Protein AF-0000000073273646 (afdb_homodimer)

InterPro domains:
  IPR004911 Gamma interferon inducible lysosomal thiol reductase GILT [PF03227] (11-104)
  IPR004911 Gamma interferon inducible lysosomal thiol reductase GILT [PTHR13234] (10-181)

Organism: Auxenochlorella protothecoides (NCBI:txid3075)

Radius of gyration: 24.33 Å; Cα contacts (8 Å, |Δi|>4): 593; chains: 2; bounding box: 39×75×53 Å

Structure (mmCIF, N/CA/C/O backbone):
data_AF-0000000073273646-model_v1
#
loop_
_entity.id
_entity.type
_entity.pdbx_description
1 polymer 'Gamma-interferon-inducible lysosomal thiol reductase'
#
loop_
_atom_site.group_PDB
_atom_site.id
_atom_site.type_symbol
_atom_site.label_atom_id
_atom_site.label_alt_id
_atom_site.label_comp_id
_atom_site.label_asym_id
_atom_site.label_entity_id
_atom_site.label_seq_id
_a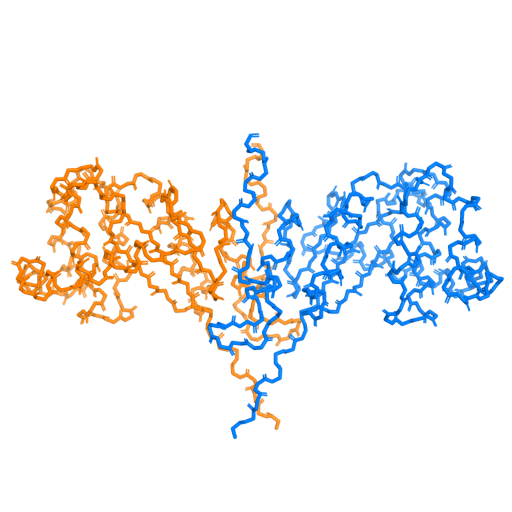tom_site.pdbx_PDB_ins_code
_atom_site.Cartn_x
_atom_site.Cartn_y
_atom_site.Cartn_z
_atom_site.occupancy
_atom_site.B_iso_or_equiv
_atom_site.auth_seq_id
_atom_site.auth_comp_id
_atom_site.auth_asym_id
_atom_site.auth_atom_id
_atom_site.pdbx_PDB_model_num
ATOM 1 N N . MET A 1 1 ? -14.586 13.539 -22.594 1 20.89 1 MET A N 1
ATOM 2 C CA . MET A 1 1 ? -13.641 13.477 -21.484 1 20.89 1 MET A CA 1
ATOM 3 C C . MET A 1 1 ? -13.211 12.039 -21.203 1 20.89 1 MET A C 1
ATOM 5 O O . MET A 1 1 ? -14.047 11.188 -20.922 1 20.89 1 MET A O 1
ATOM 9 N N . ALA A 1 2 ? -12.242 11.492 -21.812 1 26.72 2 ALA A N 1
ATOM 10 C CA . ALA A 1 2 ? -12.047 10.055 -21.938 1 26.72 2 ALA A CA 1
ATOM 11 C C . ALA A 1 2 ? -12.008 9.383 -20.578 1 26.72 2 ALA A C 1
ATOM 13 O O . ALA A 1 2 ? -11.406 9.906 -19.625 1 26.72 2 ALA A O 1
ATOM 14 N N . SER A 1 3 ? -12.984 8.695 -20.141 1 31.84 3 SER A N 1
ATOM 15 C CA . SER A 1 3 ? -13.188 7.91 -18.922 1 31.84 3 SER A CA 1
ATOM 16 C C . SER A 1 3 ? -11.898 7.242 -18.469 1 31.84 3 SER A C 1
ATOM 18 O O . SER A 1 3 ? -11.273 6.496 -19.234 1 31.84 3 SER A O 1
ATOM 20 N N . ARG A 1 4 ? -11.031 7.922 -17.891 1 36.09 4 ARG A N 1
ATOM 21 C CA . ARG A 1 4 ? -9.734 7.344 -17.578 1 36.09 4 ARG A CA 1
ATOM 22 C C . ARG A 1 4 ? -9.859 5.863 -17.219 1 36.09 4 ARG A C 1
ATOM 24 O O . ARG A 1 4 ? -10.539 5.504 -16.266 1 36.09 4 ARG A O 1
ATOM 31 N N . ALA A 1 5 ? -10.062 4.984 -18.062 1 39.66 5 ALA A N 1
ATOM 32 C CA . ALA A 1 5 ? -10.25 3.541 -17.906 1 39.66 5 ALA A CA 1
ATOM 33 C C . ALA A 1 5 ? -9.32 2.973 -16.844 1 39.66 5 ALA A C 1
ATOM 35 O O . ALA A 1 5 ? -8.102 3.15 -16.906 1 39.66 5 ALA A O 1
ATOM 36 N N . ASN A 1 6 ? -9.68 3.186 -15.5 1 51 6 ASN A N 1
ATOM 37 C CA . ASN A 1 6 ? -8.961 2.668 -14.336 1 51 6 ASN A CA 1
ATOM 38 C C . ASN A 1 6 ? -8.234 1.367 -14.664 1 51 6 ASN A C 1
ATOM 40 O O . ASN A 1 6 ? -8.867 0.335 -14.891 1 51 6 ASN A O 1
ATOM 44 N N . SER A 1 7 ? -7.031 1.438 -15.336 1 65.88 7 SER A N 1
ATOM 45 C CA . SER A 1 7 ? -6.285 0.257 -15.758 1 65.88 7 SER A CA 1
ATOM 46 C C . SER A 1 7 ? -5.98 -0.654 -14.578 1 65.88 7 SER A C 1
ATOM 48 O O . SER A 1 7 ? -5.754 -0.177 -13.461 1 65.88 7 SER A O 1
ATOM 50 N N . SER A 1 8 ? -6.434 -1.936 -14.57 1 88.5 8 SER A N 1
ATOM 51 C CA . SER A 1 8 ? -6.145 -2.992 -13.609 1 88.5 8 SER A CA 1
ATOM 52 C C . SER A 1 8 ? -4.664 -3.023 -13.25 1 88.5 8 SER A C 1
ATOM 54 O O . SER A 1 8 ? -3.807 -2.822 -14.109 1 88.5 8 SER A O 1
ATOM 56 N N . ALA A 1 9 ? -4.367 -3.025 -11.953 1 95.12 9 ALA A N 1
ATOM 57 C CA . ALA A 1 9 ? -2.99 -3.145 -11.484 1 95.12 9 ALA A CA 1
ATOM 58 C C . ALA A 1 9 ? -2.4 -4.504 -11.852 1 95.12 9 ALA A C 1
ATOM 60 O O . ALA A 1 9 ? -3.082 -5.527 -11.766 1 95.12 9 ALA A O 1
ATOM 61 N N . LEU A 1 10 ? -1.166 -4.5 -12.344 1 96.31 10 LEU A N 1
ATOM 62 C CA . LEU A 1 10 ? -0.465 -5.77 -12.508 1 96.31 10 LEU A CA 1
ATOM 63 C C . LEU A 1 10 ? 0.051 -6.281 -11.172 1 96.31 10 LEU A C 1
ATOM 65 O O . LEU A 1 10 ? 0.788 -5.582 -10.477 1 96.31 10 LEU A O 1
ATOM 69 N N . VAL A 1 11 ? -0.44 -7.453 -10.734 1 97.5 11 VAL A N 1
ATOM 70 C CA . VAL A 1 11 ? 0.045 -8.109 -9.523 1 97.5 11 VAL A CA 1
ATOM 71 C C . VAL A 1 11 ? 0.828 -9.367 -9.898 1 97.5 11 VAL A C 1
ATOM 73 O O . VAL A 1 11 ? 0.289 -10.273 -10.539 1 97.5 11 VAL A O 1
ATOM 76 N N . GLU A 1 12 ? 2.105 -9.359 -9.57 1 97.62 12 GLU A N 1
ATOM 77 C CA . GLU A 1 12 ? 2.951 -10.539 -9.75 1 97.62 12 GLU A CA 1
ATOM 78 C C . GLU A 1 12 ? 3.217 -11.227 -8.414 1 97.62 12 GLU A C 1
ATOM 80 O O . GLU A 1 12 ? 3.727 -10.609 -7.477 1 97.62 12 GLU A O 1
ATOM 85 N N . PHE A 1 13 ? 2.814 -12.422 -8.344 1 98.56 13 PHE A N 1
ATOM 86 C CA . PHE A 1 13 ? 2.982 -13.281 -7.18 1 98.56 13 PHE A CA 1
ATOM 87 C C . PHE A 1 13 ? 4.031 -14.352 -7.445 1 98.56 13 PHE A C 1
ATOM 89 O O . PHE A 1 13 ? 3.795 -15.289 -8.219 1 98.56 13 PHE A O 1
ATOM 96 N N . TYR A 1 14 ? 5.258 -14.18 -6.91 1 98.5 14 TYR A N 1
ATOM 97 C CA . TYR A 1 14 ? 6.309 -15.188 -6.977 1 98.5 14 TYR A CA 1
ATOM 98 C C . TYR A 1 14 ? 6.207 -16.172 -5.812 1 98.5 14 TYR A C 1
ATOM 100 O O . TYR A 1 14 ? 6.246 -15.758 -4.648 1 98.5 14 TYR A O 1
ATOM 108 N N . GLY A 1 15 ? 6.023 -17.391 -6.113 1 98.12 15 GLY A N 1
ATOM 109 C CA . GLY A 1 15 ? 5.805 -18.375 -5.059 1 98.12 15 GLY A CA 1
ATOM 110 C C . GLY A 1 15 ? 6.164 -19.781 -5.473 1 98.12 15 GLY A C 1
ATOM 111 O O . GLY A 1 15 ? 6.918 -19.984 -6.426 1 98.12 15 GLY A O 1
ATOM 112 N N . GLU A 1 16 ? 5.762 -20.734 -4.59 1 97.62 16 GLU A N 1
ATOM 113 C CA . GLU A 1 16 ? 5.965 -22.172 -4.77 1 97.62 16 GLU A CA 1
ATOM 114 C C . GLU A 1 16 ? 4.742 -22.969 -4.312 1 97.62 16 GLU A C 1
ATOM 116 O O . GLU A 1 16 ? 4.039 -22.547 -3.387 1 97.62 16 GLU A O 1
ATOM 121 N N . SER A 1 17 ? 4.57 -24.094 -4.945 1 98.19 17 SER A N 1
ATOM 122 C CA . SER A 1 17 ? 3.32 -24.828 -4.816 1 98.19 17 SER A CA 1
ATOM 123 C C . SER A 1 17 ? 3.188 -25.453 -3.428 1 98.19 17 SER A C 1
ATOM 125 O O . SER A 1 17 ? 2.076 -25.625 -2.922 1 98.19 17 SER A O 1
ATOM 127 N N . LEU A 1 18 ? 4.297 -25.812 -2.77 1 97.69 18 LEU A N 1
ATOM 128 C CA . LEU A 1 18 ? 4.207 -26.531 -1.501 1 97.69 18 LEU A CA 1
ATOM 129 C C . LEU A 1 18 ? 4.691 -25.656 -0.349 1 97.69 18 LEU A C 1
ATOM 131 O O . LEU A 1 18 ? 5.25 -26.156 0.626 1 97.69 18 LEU A O 1
ATOM 135 N N . CYS A 1 19 ? 4.551 -24.406 -0.443 1 96.62 19 CYS A N 1
ATOM 136 C CA . CYS A 1 19 ? 4.988 -23.484 0.588 1 96.62 19 CYS A CA 1
ATOM 137 C C . CYS A 1 19 ? 3.811 -23 1.431 1 96.62 19 CYS A C 1
ATOM 139 O O . CYS A 1 19 ? 2.854 -22.438 0.901 1 96.62 19 CYS A O 1
ATOM 141 N N . PRO A 1 20 ? 3.957 -23.188 2.766 1 97.12 20 PRO A N 1
ATOM 142 C CA . PRO A 1 20 ? 2.846 -22.812 3.643 1 97.12 20 PRO A CA 1
ATOM 143 C C . PRO A 1 20 ? 2.484 -21.344 3.537 1 97.12 20 PRO A C 1
ATOM 145 O O . PRO A 1 20 ? 1.302 -20.984 3.566 1 97.12 20 PRO A O 1
ATOM 148 N N . ASP A 1 21 ? 3.475 -20.469 3.432 1 96.62 21 ASP A N 1
ATOM 149 C CA . ASP A 1 21 ? 3.195 -19.047 3.318 1 96.62 21 ASP A CA 1
ATOM 150 C C . ASP A 1 21 ? 2.551 -18.719 1.972 1 96.62 21 ASP A C 1
ATOM 152 O O . ASP A 1 21 ? 1.723 -17.812 1.879 1 96.62 21 ASP A O 1
ATOM 156 N N . CYS A 1 22 ? 2.906 -19.453 0.922 1 97.94 22 CYS A N 1
ATOM 157 C CA . CYS A 1 22 ? 2.25 -19.266 -0.368 1 97.94 22 CYS A CA 1
ATOM 158 C C . CYS A 1 22 ? 0.807 -19.75 -0.319 1 97.94 22 CYS A C 1
ATOM 160 O O . CYS A 1 22 ? -0.076 -19.172 -0.944 1 97.94 22 CYS A O 1
ATOM 162 N N . ARG A 1 23 ? 0.604 -20.812 0.449 1 98.38 23 ARG A N 1
ATOM 163 C CA . ARG A 1 23 ? -0.763 -21.25 0.707 1 98.38 23 ARG A CA 1
ATOM 164 C C . ARG A 1 23 ? -1.574 -20.156 1.38 1 98.38 23 ARG A C 1
ATOM 166 O O . ARG A 1 23 ? -2.711 -19.891 0.987 1 98.38 23 ARG A O 1
ATOM 173 N N . HIS A 1 24 ? -1 -19.547 2.369 1 98.19 24 HIS A N 1
ATOM 174 C CA . HIS A 1 24 ? -1.635 -18.438 3.053 1 98.19 24 HIS A CA 1
ATOM 175 C C . HIS A 1 24 ? -1.958 -17.312 2.08 1 98.19 24 HIS A C 1
ATOM 177 O O . HIS A 1 24 ? -3.072 -16.781 2.082 1 98.19 24 HIS A O 1
ATOM 183 N N . MET A 1 25 ? -1.056 -16.953 1.184 1 98.25 25 MET A N 1
ATOM 184 C CA . MET A 1 25 ? -1.264 -15.93 0.162 1 98.25 25 MET A CA 1
ATOM 185 C C . MET A 1 25 ? -2.461 -16.281 -0.717 1 98.25 25 MET A C 1
ATOM 187 O O . MET A 1 25 ? -3.311 -15.422 -0.981 1 98.25 25 MET A O 1
ATOM 191 N N . VAL A 1 26 ? -2.566 -17.516 -1.109 1 98.81 26 VAL A N 1
ATOM 192 C CA . VAL A 1 26 ? -3.609 -17.953 -2.033 1 98.81 26 VAL A CA 1
ATOM 193 C C . VAL A 1 26 ? -4.957 -17.969 -1.318 1 98.81 26 VAL A C 1
ATOM 195 O O . VAL A 1 26 ? -5.93 -17.391 -1.798 1 98.81 26 VAL A O 1
ATOM 198 N N . LEU A 1 27 ? -5.004 -18.531 -0.135 1 98.75 27 LEU A N 1
ATOM 199 C CA . LEU A 1 27 ? -6.289 -18.844 0.477 1 98.75 27 LEU A CA 1
ATOM 200 C C . LEU A 1 27 ? -6.777 -17.688 1.338 1 98.75 27 LEU A C 1
ATOM 202 O O . LEU A 1 27 ? -7.984 -17.469 1.471 1 98.75 27 LEU A O 1
ATOM 206 N N . ASP A 1 28 ? -5.84 -16.938 1.911 1 98.31 28 ASP A N 1
ATOM 207 C CA . ASP A 1 28 ? -6.242 -15.992 2.939 1 98.31 28 ASP A CA 1
ATOM 208 C C . ASP A 1 28 ? -6.098 -14.555 2.439 1 98.31 28 ASP A C 1
ATOM 210 O O . ASP A 1 28 ? -6.68 -13.633 3.012 1 98.31 28 ASP A O 1
ATOM 214 N N . VAL A 1 29 ? -5.352 -14.367 1.378 1 98 29 VAL A N 1
ATOM 215 C CA . VAL A 1 29 ? -5.156 -13.016 0.862 1 98 29 VAL A CA 1
ATOM 216 C C . VAL A 1 29 ? -5.844 -12.875 -0.494 1 98 29 VAL A C 1
ATOM 218 O O . VAL A 1 29 ? -6.766 -12.07 -0.651 1 98 29 VAL A O 1
ATOM 221 N N . LEU A 1 30 ? -5.586 -13.797 -1.432 1 98.56 30 LEU A N 1
ATOM 222 C CA . LEU A 1 30 ? -6.086 -13.664 -2.795 1 98.56 30 LEU A CA 1
ATOM 223 C C . LEU A 1 30 ? -7.539 -14.117 -2.889 1 98.56 30 LEU A C 1
ATOM 225 O O . LEU A 1 30 ? -8.367 -13.438 -3.492 1 98.56 30 LEU A O 1
ATOM 229 N N . ALA A 1 31 ? -7.855 -15.266 -2.332 1 98.56 31 ALA A N 1
ATOM 230 C CA . ALA A 1 31 ? -9.188 -15.836 -2.486 1 98.56 31 ALA A CA 1
ATOM 231 C C . ALA A 1 31 ? -10.266 -14.859 -2.006 1 98.56 31 ALA A C 1
ATOM 233 O O . ALA A 1 31 ? -11.234 -14.602 -2.717 1 98.56 31 ALA A O 1
ATOM 234 N N . PRO A 1 32 ? -10.117 -14.219 -0.841 1 97.62 32 PRO A N 1
ATOM 235 C CA . PRO A 1 32 ? -11.125 -13.25 -0.407 1 97.62 32 PRO A CA 1
ATOM 236 C C . PRO A 1 32 ? -11.281 -12.086 -1.386 1 97.62 32 PRO A C 1
ATOM 238 O O . PRO A 1 32 ? -12.375 -11.531 -1.516 1 97.62 32 PRO A O 1
ATOM 241 N N . LEU A 1 33 ? -10.25 -11.711 -2.141 1 97.62 33 LEU A N 1
ATOM 242 C CA . LEU A 1 33 ? -10.336 -10.609 -3.09 1 97.62 33 LEU A CA 1
ATOM 243 C C . LEU A 1 33 ? -11.227 -10.977 -4.273 1 97.62 33 LEU A C 1
ATOM 245 O O . LEU A 1 33 ? -11.891 -10.109 -4.852 1 97.62 33 LEU A O 1
ATOM 249 N N . TYR A 1 34 ? -11.211 -12.242 -4.645 1 97.31 34 TYR A N 1
ATOM 250 C CA . TYR A 1 34 ? -12.109 -12.711 -5.699 1 97.31 34 TYR A CA 1
ATOM 251 C C . TYR A 1 34 ? -13.555 -12.734 -5.215 1 97.31 34 TYR A C 1
ATOM 253 O O . TYR A 1 34 ? -14.469 -12.414 -5.973 1 97.31 34 TYR A O 1
ATOM 261 N N . GLU A 1 35 ? -13.734 -13.008 -3.979 1 97 35 GLU A N 1
ATOM 262 C CA . GLU A 1 35 ? -15.07 -13.109 -3.412 1 97 35 GLU A CA 1
ATOM 263 C C . GLU A 1 35 ? -15.703 -11.734 -3.238 1 97 35 GLU A C 1
ATOM 265 O O . GLU A 1 35 ? -16.891 -11.555 -3.498 1 97 35 GLU A O 1
ATOM 270 N N . ASN A 1 36 ? -14.914 -10.711 -2.875 1 96.12 36 ASN A N 1
ATOM 271 C CA . ASN A 1 36 ? -15.5 -9.422 -2.541 1 96.12 36 ASN A CA 1
ATOM 272 C C . ASN A 1 36 ? -15.414 -8.445 -3.711 1 96.12 36 ASN A C 1
ATOM 274 O O . ASN A 1 36 ? -15.812 -7.285 -3.592 1 96.12 36 ASN A O 1
ATOM 278 N N . GLY A 1 37 ? -14.852 -8.891 -4.836 1 95.94 37 GLY A N 1
ATOM 279 C CA . GLY A 1 37 ? -14.875 -8.102 -6.059 1 95.94 37 GLY A CA 1
ATOM 280 C C . GLY A 1 37 ? -13.617 -7.273 -6.25 1 95.94 37 GLY A C 1
ATOM 281 O O . GLY A 1 37 ? -13.398 -6.707 -7.324 1 95.94 37 GLY A O 1
ATOM 282 N N . VAL A 1 38 ? -12.688 -7.211 -5.285 1 96.44 38 VAL A N 1
ATOM 283 C CA . VAL A 1 38 ? -11.492 -6.375 -5.367 1 96.44 38 VAL A CA 1
ATOM 284 C C . VAL A 1 38 ? -10.547 -6.922 -6.438 1 96.44 38 VAL A C 1
ATOM 286 O O . VAL A 1 38 ? -9.805 -6.16 -7.066 1 96.44 38 VAL A O 1
ATOM 289 N N . ALA A 1 39 ? -10.656 -8.25 -6.711 1 96.88 39 ALA A N 1
ATOM 290 C CA . ALA A 1 39 ? -9.758 -8.875 -7.68 1 96.88 39 ALA A CA 1
ATOM 291 C C . ALA A 1 39 ? -9.969 -8.297 -9.078 1 96.88 39 ALA A C 1
ATOM 293 O O . ALA A 1 39 ? -9.117 -8.453 -9.953 1 96.88 39 ALA A O 1
ATOM 294 N N . GLN A 1 40 ? -11.109 -7.602 -9.359 1 95.62 40 GLN A N 1
ATOM 295 C CA . GLN A 1 40 ? -11.336 -6.992 -10.664 1 95.62 40 GLN A CA 1
ATOM 296 C C . GLN A 1 40 ? -10.367 -5.836 -10.906 1 95.62 40 GLN A C 1
ATOM 298 O O . GLN A 1 40 ? -10.227 -5.359 -12.031 1 95.62 40 GLN A O 1
ATOM 303 N N . LEU A 1 41 ? -9.719 -5.379 -9.836 1 95.56 41 LEU A N 1
ATOM 304 C CA . LEU A 1 41 ? -8.805 -4.246 -9.922 1 95.56 41 LEU A CA 1
ATOM 305 C C . LEU A 1 41 ? -7.406 -4.707 -10.312 1 95.56 41 LEU A C 1
ATOM 307 O O . LEU A 1 41 ? -6.488 -3.893 -10.422 1 95.56 41 LEU A O 1
ATOM 311 N N . MET A 1 42 ? -7.254 -6.09 -10.594 1 96.25 42 MET A N 1
ATOM 312 C CA . MET A 1 42 ? -5.887 -6.531 -10.867 1 96.25 42 MET A CA 1
ATOM 313 C C . MET A 1 42 ? -5.852 -7.516 -12.023 1 96.25 42 MET A C 1
ATOM 315 O O . MET A 1 42 ? -6.867 -8.141 -12.344 1 96.25 42 MET A O 1
ATOM 319 N N . HIS A 1 43 ? -4.758 -7.539 -12.703 1 96.25 43 HIS A N 1
ATOM 320 C CA . HIS A 1 43 ? -4.285 -8.68 -13.477 1 96.25 43 HIS A CA 1
ATOM 321 C C . HIS A 1 43 ? -3.236 -9.477 -12.703 1 96.25 43 HIS A C 1
ATOM 323 O O . HIS A 1 43 ? -2.119 -9 -12.492 1 96.25 43 HIS A O 1
ATOM 329 N N . LEU A 1 44 ? -3.588 -10.703 -12.281 1 98 44 LEU A N 1
ATOM 330 C CA . LEU A 1 44 ? -2.746 -11.516 -11.406 1 98 44 LEU A CA 1
ATOM 331 C C . LEU A 1 44 ? -1.909 -12.492 -12.227 1 98 44 LEU A C 1
ATOM 333 O O . LEU A 1 44 ? -2.432 -13.18 -13.109 1 98 44 LEU A O 1
ATOM 337 N N . LYS A 1 45 ? -0.676 -12.469 -12.008 1 98.06 45 LYS A N 1
ATOM 338 C CA . LYS A 1 45 ? 0.236 -13.5 -12.5 1 98.06 45 LYS A CA 1
ATOM 339 C C . LYS A 1 45 ? 0.896 -14.25 -11.344 1 98.06 45 LYS A C 1
ATOM 341 O O . LYS A 1 45 ? 1.399 -13.625 -10.406 1 98.06 45 LYS A O 1
ATOM 346 N N . TYR A 1 46 ? 0.746 -15.539 -11.328 1 98.62 46 TYR A N 1
ATOM 347 C CA . TYR A 1 46 ? 1.472 -16.391 -10.391 1 98.62 46 TYR A CA 1
ATOM 348 C C . TYR A 1 46 ? 2.719 -16.969 -11.039 1 98.62 46 TYR A C 1
ATOM 350 O O . TYR A 1 46 ? 2.623 -17.812 -11.93 1 98.62 46 TYR A O 1
ATOM 358 N N . ILE A 1 47 ? 3.893 -16.469 -10.711 1 98.75 47 ILE A N 1
ATOM 359 C CA . ILE A 1 47 ? 5.168 -17.031 -11.156 1 98.75 47 ILE A CA 1
ATOM 360 C C . ILE A 1 47 ? 5.613 -18.125 -10.195 1 98.75 47 ILE A C 1
ATOM 362 O O . ILE A 1 47 ? 6.258 -17.859 -9.18 1 98.75 47 ILE A O 1
ATOM 366 N N . ALA A 1 48 ? 5.301 -19.344 -10.508 1 98.56 48 ALA A N 1
ATOM 367 C CA . ALA A 1 48 ? 5.586 -20.469 -9.625 1 98.56 48 ALA A CA 1
ATOM 368 C C . ALA A 1 48 ? 6.965 -21.062 -9.922 1 98.56 48 ALA A C 1
ATOM 370 O O . ALA A 1 48 ? 7.184 -21.641 -10.984 1 98.56 48 ALA A O 1
ATOM 371 N N . TYR A 1 49 ? 7.863 -20.875 -9.086 1 97.12 49 TYR A N 1
ATOM 372 C CA . TYR A 1 49 ? 9.242 -21.344 -9.18 1 97.12 49 TYR A CA 1
ATOM 373 C C . TYR A 1 49 ? 9.875 -21.469 -7.801 1 97.12 49 TYR A C 1
ATOM 375 O O . TYR A 1 49 ? 10.305 -22.562 -7.41 1 97.12 49 TYR A O 1
ATOM 383 N N . GLY A 1 50 ? 9.742 -20.375 -7.023 1 91.38 50 GLY A N 1
ATOM 384 C CA . GLY A 1 50 ? 10.211 -20.344 -5.648 1 91.38 50 GLY A CA 1
ATOM 385 C C . GLY A 1 50 ? 11.727 -20.281 -5.535 1 91.38 50 GLY A C 1
ATOM 386 O O . GLY A 1 50 ? 12.383 -19.641 -6.355 1 91.38 50 GLY A O 1
ATOM 387 N N . LYS A 1 51 ? 12.172 -20.75 -4.484 1 88.69 51 LYS A N 1
ATOM 388 C CA . LYS A 1 51 ? 13.594 -20.766 -4.184 1 88.69 51 LYS A CA 1
ATOM 389 C C . LYS A 1 51 ? 14.242 -22.078 -4.629 1 88.69 51 LYS A C 1
ATOM 391 O O . LYS A 1 51 ? 14.102 -23.109 -3.967 1 88.69 51 LYS A O 1
ATOM 396 N N . VAL A 1 52 ? 14.766 -22.078 -5.824 1 87.75 52 VAL A N 1
ATOM 397 C CA . VAL A 1 52 ? 15.414 -23.25 -6.379 1 87.75 52 VAL A CA 1
ATOM 398 C C . VAL A 1 52 ? 16.922 -23.141 -6.188 1 87.75 52 VAL A C 1
ATOM 400 O O . VAL A 1 52 ? 17.516 -22.094 -6.422 1 87.75 52 VAL A O 1
ATOM 403 N N . LYS A 1 53 ? 17.484 -24.172 -5.641 1 85 53 LYS A N 1
ATOM 404 C CA . LYS A 1 53 ? 18.922 -24.266 -5.488 1 85 53 LYS A CA 1
ATOM 405 C C . LYS A 1 53 ? 19.469 -25.516 -6.184 1 85 53 LYS A C 1
ATOM 407 O O . LYS A 1 53 ? 19.031 -26.641 -5.887 1 85 53 LYS A O 1
ATOM 412 N N . ASP A 1 54 ? 20.328 -25.359 -7.137 1 84.69 54 ASP A N 1
ATOM 413 C CA . ASP A 1 54 ? 20.953 -26.469 -7.863 1 84.69 54 ASP A CA 1
ATOM 414 C C . ASP A 1 54 ? 19.891 -27.359 -8.516 1 84.69 54 ASP A C 1
ATOM 416 O O . ASP A 1 54 ? 19.969 -28.578 -8.438 1 84.69 54 ASP A O 1
ATOM 420 N N . GLY A 1 55 ? 18.906 -26.75 -8.945 1 81.75 55 GLY A N 1
ATOM 421 C CA . GLY A 1 55 ? 17.875 -27.453 -9.68 1 81.75 55 GLY A CA 1
ATOM 422 C C . GLY A 1 55 ? 16.844 -28.109 -8.773 1 81.75 55 GLY A C 1
ATOM 423 O O . GLY A 1 55 ? 15.938 -28.781 -9.25 1 81.75 55 GLY A O 1
ATOM 424 N N . GLN A 1 56 ? 16.969 -27.953 -7.547 1 89.81 56 GLN A N 1
ATOM 425 C CA . GLN A 1 56 ? 16.047 -28.578 -6.602 1 89.81 56 GLN A CA 1
ATOM 426 C C . GLN A 1 56 ? 15.148 -27.547 -5.938 1 89.81 56 GLN A C 1
ATOM 428 O O . GLN A 1 56 ? 15.617 -26.5 -5.473 1 89.81 56 GLN A O 1
ATOM 433 N N . CYS A 1 57 ? 13.875 -27.906 -5.941 1 93.56 57 CYS A N 1
ATOM 434 C CA . CYS A 1 57 ? 12.914 -27.062 -5.246 1 93.56 57 CYS A CA 1
ATOM 435 C C . CYS A 1 57 ? 13.062 -27.203 -3.734 1 93.56 57 CYS A C 1
ATOM 437 O O . CYS A 1 57 ? 13.508 -28.234 -3.242 1 93.56 57 CYS A O 1
ATOM 439 N N . GLN A 1 58 ? 12.711 -26.172 -2.984 1 89.31 58 GLN A N 1
ATOM 440 C CA . GLN A 1 58 ? 12.891 -26.094 -1.539 1 89.31 58 GLN A CA 1
ATOM 441 C C . GLN A 1 58 ? 12.18 -27.25 -0.839 1 89.31 58 GLN A C 1
ATOM 443 O O . GLN A 1 58 ? 12.711 -27.828 0.116 1 89.31 58 GLN A O 1
ATOM 448 N N . HIS A 1 59 ? 10.984 -27.688 -1.395 1 92.25 59 HIS A N 1
ATOM 449 C CA . HIS A 1 59 ? 10.211 -28.734 -0.752 1 92.25 59 HIS A CA 1
ATOM 450 C C . HIS A 1 59 ? 10.172 -30 -1.613 1 92.25 59 HIS A C 1
ATOM 452 O O . HIS A 1 59 ? 9.164 -30.719 -1.634 1 92.25 59 HIS A O 1
ATOM 458 N N . GLY A 1 60 ? 11.195 -30.141 -2.496 1 91.62 60 GLY A N 1
ATOM 459 C CA . GLY A 1 60 ? 11.375 -31.391 -3.201 1 91.62 60 GLY A CA 1
ATOM 460 C C . GLY A 1 60 ? 10.781 -31.391 -4.598 1 91.62 60 GLY A C 1
ATOM 461 O O . GLY A 1 60 ? 10.273 -30.359 -5.055 1 91.62 60 GLY A O 1
ATOM 462 N N . THR A 1 61 ? 10.812 -32.625 -5.211 1 93.44 61 THR A N 1
ATOM 463 C CA . THR A 1 61 ? 10.484 -32.781 -6.621 1 93.44 61 THR A CA 1
ATOM 464 C C . THR A 1 61 ? 9 -32.5 -6.863 1 93.44 61 THR A C 1
ATOM 466 O O . THR A 1 61 ? 8.617 -32 -7.918 1 93.44 61 THR A O 1
ATOM 469 N N . VAL A 1 62 ? 8.172 -32.875 -5.852 1 95.75 62 VAL A N 1
ATOM 470 C CA . VAL A 1 62 ? 6.734 -32.688 -5.984 1 95.75 62 VAL A CA 1
ATOM 471 C C . VAL A 1 62 ? 6.426 -31.203 -6.125 1 95.75 62 VAL A C 1
ATOM 473 O O . VAL A 1 62 ? 5.57 -30.812 -6.922 1 95.75 62 VAL A O 1
ATOM 476 N N . GLU A 1 63 ? 7.152 -30.391 -5.387 1 97.25 63 GLU A N 1
ATOM 477 C CA . GLU A 1 63 ? 6.973 -28.938 -5.484 1 97.25 63 GLU A CA 1
ATOM 478 C C . GLU A 1 63 ? 7.281 -28.438 -6.891 1 97.25 63 GLU A C 1
ATOM 480 O O . GLU A 1 63 ? 6.512 -27.656 -7.461 1 97.25 63 GLU A O 1
ATOM 485 N N . CYS A 1 64 ? 8.398 -28.922 -7.488 1 96.19 64 CYS A N 1
ATOM 486 C CA . CYS A 1 64 ? 8.773 -28.531 -8.844 1 96.19 64 CYS A CA 1
ATOM 487 C C . CYS A 1 64 ? 7.699 -28.953 -9.844 1 96.19 64 CYS A C 1
ATOM 489 O O . CYS A 1 64 ? 7.348 -28.172 -10.742 1 96.19 64 CYS A O 1
ATOM 491 N N . LYS A 1 65 ? 7.25 -30.125 -9.641 1 96.5 65 LYS A N 1
ATOM 492 C CA . LYS A 1 65 ? 6.223 -30.625 -10.539 1 96.5 65 LYS A CA 1
ATOM 493 C C . LYS A 1 65 ? 4.98 -29.75 -10.508 1 96.5 65 LYS A C 1
ATOM 495 O O . LYS A 1 65 ? 4.484 -29.328 -11.555 1 96.5 65 LYS A O 1
ATOM 500 N N . TYR A 1 66 ? 4.523 -29.391 -9.352 1 98.19 66 TYR A N 1
ATOM 501 C CA . TYR A 1 66 ? 3.238 -28.703 -9.289 1 98.19 66 TYR A CA 1
ATOM 502 C C . TYR A 1 66 ? 3.42 -27.203 -9.477 1 98.19 66 TYR A C 1
ATOM 504 O O . TYR A 1 66 ? 2.457 -26.484 -9.766 1 98.19 66 TYR A O 1
ATOM 512 N N . ASN A 1 67 ? 4.676 -26.719 -9.312 1 98.38 67 ASN A N 1
ATOM 513 C CA . ASN A 1 67 ? 4.957 -25.406 -9.891 1 98.38 67 ASN A CA 1
ATOM 514 C C . ASN A 1 67 ? 4.609 -25.359 -11.375 1 98.38 67 ASN A C 1
ATOM 516 O O . ASN A 1 67 ? 3.973 -24.406 -11.836 1 98.38 67 ASN A O 1
ATOM 520 N N . ARG A 1 68 ? 4.973 -26.391 -12.062 1 97.81 68 ARG A N 1
ATOM 521 C CA . ARG A 1 68 ? 4.691 -26.453 -13.492 1 97.81 68 ARG A CA 1
ATOM 522 C C . ARG A 1 68 ? 3.191 -26.531 -13.75 1 97.81 68 ARG A C 1
ATOM 524 O O . ARG A 1 68 ? 2.688 -25.953 -14.719 1 97.81 68 ARG A O 1
ATOM 531 N N . TYR A 1 69 ? 2.471 -27.266 -12.898 1 98.56 69 TYR A N 1
ATOM 532 C CA . TYR A 1 69 ? 1.021 -27.344 -13.047 1 98.56 69 TYR A CA 1
ATOM 533 C C . TYR A 1 69 ? 0.38 -25.969 -12.914 1 98.56 69 TYR A C 1
ATOM 535 O O . TYR A 1 69 ? -0.535 -25.625 -13.664 1 98.56 69 TYR A O 1
ATOM 543 N N . ILE A 1 70 ? 0.844 -25.172 -11.977 1 98.75 70 ILE A N 1
ATOM 544 C CA . ILE A 1 70 ? 0.325 -23.828 -11.75 1 98.75 70 ILE A CA 1
ATOM 545 C C . ILE A 1 70 ? 0.615 -22.938 -12.961 1 98.75 70 ILE A C 1
ATOM 547 O O . ILE A 1 70 ? -0.275 -22.25 -13.461 1 98.75 70 ILE A O 1
ATOM 551 N N . ASN A 1 71 ? 1.829 -23.031 -13.445 1 98.81 71 ASN A N 1
ATOM 552 C CA . ASN A 1 71 ? 2.191 -22.266 -14.633 1 98.81 71 ASN A CA 1
ATOM 553 C C . ASN A 1 71 ? 1.387 -22.703 -15.852 1 98.81 71 ASN A C 1
ATOM 555 O O . ASN A 1 71 ? 0.936 -21.875 -16.641 1 98.81 71 ASN A O 1
ATOM 559 N N . CYS A 1 72 ? 1.171 -24 -16.016 1 98.81 72 CYS A N 1
ATOM 560 C CA . CYS A 1 72 ? 0.4 -24.531 -17.125 1 98.81 72 CYS A CA 1
ATOM 561 C C . CYS A 1 72 ? -1.062 -24.125 -17.031 1 98.81 72 CYS A C 1
ATOM 563 O O . CYS A 1 72 ? -1.693 -23.828 -18.047 1 98.81 72 CYS A O 1
ATOM 565 N N . ALA A 1 73 ? -1.593 -24.141 -15.812 1 98.69 73 ALA A N 1
ATOM 566 C CA . ALA A 1 73 ? -2.977 -23.703 -15.641 1 98.69 73 ALA A CA 1
ATOM 567 C C . ALA A 1 73 ? -3.18 -22.281 -16.172 1 98.69 73 ALA A C 1
ATOM 569 O O . ALA A 1 73 ? -4.168 -22.016 -16.844 1 98.69 73 ALA A O 1
ATOM 570 N N . GLN A 1 74 ? -2.289 -21.406 -15.906 1 98.5 74 GLN A N 1
ATOM 571 C CA . GLN A 1 74 ? -2.371 -20.031 -16.375 1 98.5 74 GLN A CA 1
ATOM 572 C C . GLN A 1 74 ? -2.236 -19.953 -17.891 1 98.5 74 GLN A C 1
ATOM 574 O O . GLN A 1 74 ? -2.953 -19.203 -18.562 1 98.5 74 GLN A O 1
ATOM 579 N N . SER A 1 75 ? -1.327 -20.719 -18.453 1 98.31 75 SER A N 1
ATOM 580 C CA . SER A 1 75 ? -1.069 -20.719 -19.891 1 98.31 75 SER A CA 1
ATOM 581 C C . SER A 1 75 ? -2.26 -21.266 -20.672 1 98.31 75 SER A C 1
ATOM 583 O O . SER A 1 75 ? -2.613 -20.734 -21.719 1 98.31 75 SER A O 1
ATOM 585 N N . LEU A 1 76 ? -2.893 -22.25 -20.156 1 98.19 76 LEU A N 1
ATOM 586 C CA . LEU A 1 76 ? -3.928 -22.969 -20.875 1 98.19 76 LEU A CA 1
ATOM 587 C C . LEU A 1 76 ? -5.293 -22.328 -20.672 1 98.19 76 LEU A C 1
ATOM 589 O O . LEU A 1 76 ? -6.152 -22.391 -21.562 1 98.19 76 LEU A O 1
ATOM 593 N N . HIS A 1 77 ? -5.488 -21.641 -19.547 1 97.31 77 HIS A N 1
ATOM 594 C CA . HIS A 1 77 ? -6.855 -21.266 -19.219 1 97.31 77 HIS A CA 1
ATOM 595 C C . HIS A 1 77 ? -6.953 -19.766 -18.906 1 97.31 77 HIS A C 1
ATOM 597 O O . HIS A 1 77 ? -7.965 -19.297 -18.375 1 97.31 77 HIS A O 1
ATOM 603 N N . GLY A 1 78 ? -5.914 -19.031 -19.219 1 92.38 78 GLY A N 1
ATOM 604 C CA . GLY A 1 78 ? -5.949 -17.578 -19.156 1 92.38 78 GLY A CA 1
ATOM 605 C C . GLY A 1 78 ? -6.355 -17.047 -17.797 1 92.38 78 GLY A C 1
ATOM 606 O O . GLY A 1 78 ? -5.758 -17.406 -16.781 1 92.38 78 GLY A O 1
ATOM 607 N N . ASP A 1 79 ? -7.516 -16.359 -17.75 1 90.25 79 ASP A N 1
ATOM 608 C CA . ASP A 1 79 ? -7.91 -15.648 -16.531 1 90.25 79 ASP A CA 1
ATOM 609 C C . ASP A 1 79 ? -8.742 -16.531 -15.609 1 90.25 79 ASP A C 1
ATOM 611 O O . ASP A 1 79 ? -9.102 -16.125 -14.508 1 90.25 79 ASP A O 1
ATOM 615 N N . SER A 1 80 ? -8.953 -17.828 -15.992 1 95.31 80 SER A N 1
ATOM 616 C CA . SER A 1 80 ? -9.82 -18.688 -15.203 1 95.31 80 SER A CA 1
ATOM 617 C C . SER A 1 80 ? -9.016 -19.688 -14.383 1 95.31 80 SER A C 1
ATOM 619 O O . SER A 1 80 ? -9.562 -20.672 -13.883 1 95.31 80 SER A O 1
ATOM 621 N N . TRP A 1 81 ? -7.773 -19.438 -14.203 1 98.19 81 TRP A N 1
ATOM 622 C CA . TRP A 1 81 ? -6.867 -20.422 -13.625 1 98.19 81 TRP A CA 1
ATOM 623 C C . TRP A 1 81 ? -6.949 -20.406 -12.102 1 98.19 81 TRP A C 1
ATOM 625 O O . TRP A 1 81 ? -6.672 -21.422 -11.445 1 98.19 81 TRP A O 1
ATOM 635 N N . PHE A 1 82 ? -7.355 -19.344 -11.438 1 98.56 82 PHE A N 1
ATOM 636 C CA . PHE A 1 82 ? -7.152 -19.141 -10.008 1 98.56 82 PHE A CA 1
ATOM 637 C C . PHE A 1 82 ? -7.945 -20.172 -9.195 1 98.56 82 PHE A C 1
ATOM 639 O O . PHE A 1 82 ? -7.434 -20.719 -8.227 1 98.56 82 PHE A O 1
ATOM 646 N N . PRO A 1 83 ? -9.172 -20.5 -9.609 1 98.25 83 PRO A N 1
ATOM 647 C CA . PRO A 1 83 ? -9.898 -21.5 -8.82 1 98.25 83 PRO A CA 1
ATOM 648 C C . PRO A 1 83 ? -9.18 -22.844 -8.758 1 98.25 83 PRO A C 1
ATOM 650 O O . PRO A 1 83 ? -9.258 -23.547 -7.75 1 98.25 83 PRO A O 1
ATOM 653 N N . TYR A 1 84 ? -8.516 -23.219 -9.812 1 98.69 84 TYR A N 1
ATOM 654 C CA . TYR A 1 84 ? -7.719 -24.453 -9.805 1 98.69 84 TYR A CA 1
ATOM 655 C C . TYR A 1 84 ? -6.609 -24.375 -8.766 1 98.69 84 TYR A C 1
ATOM 657 O O . TYR A 1 84 ? -6.414 -25.312 -7.988 1 98.69 84 TYR A O 1
ATOM 665 N N . VAL A 1 85 ? -5.898 -23.234 -8.688 1 98.69 85 VAL A N 1
ATOM 666 C CA . VAL A 1 85 ? -4.797 -23.031 -7.75 1 98.69 85 VAL A CA 1
ATOM 667 C C . VAL A 1 85 ? -5.336 -22.984 -6.324 1 98.69 85 VAL A C 1
ATOM 669 O O . VAL A 1 85 ? -4.715 -23.516 -5.398 1 98.69 85 VAL A O 1
ATOM 672 N N . GLN A 1 86 ? -6.477 -22.375 -6.168 1 98.62 86 GLN A N 1
ATOM 673 C CA . GLN A 1 86 ? -7.133 -22.391 -4.863 1 98.62 86 GLN A CA 1
ATOM 674 C C . GLN A 1 86 ? -7.402 -23.812 -4.387 1 98.62 86 GLN A C 1
ATOM 676 O O . GLN A 1 86 ? -7.16 -24.141 -3.225 1 98.62 86 GLN A O 1
ATOM 681 N N . CYS A 1 87 ? -7.879 -24.594 -5.281 1 98.62 87 CYS A N 1
ATOM 682 C CA . CYS A 1 87 ? -8.156 -26 -4.984 1 98.62 87 CYS A CA 1
ATOM 683 C C . CYS A 1 87 ? -6.883 -26.734 -4.582 1 98.62 87 CYS A C 1
ATOM 685 O O . CYS A 1 87 ? -6.867 -27.453 -3.58 1 98.62 87 CYS A O 1
ATOM 687 N N . LEU A 1 88 ? -5.773 -26.547 -5.312 1 98.56 88 LEU A N 1
ATOM 688 C CA . LEU A 1 88 ? -4.496 -27.172 -5.02 1 98.56 88 LEU A CA 1
ATOM 689 C C . LEU A 1 88 ? -3.998 -26.781 -3.633 1 98.56 88 LEU A C 1
ATOM 691 O O . LEU A 1 88 ? -3.395 -27.594 -2.93 1 98.56 88 LEU A O 1
ATOM 695 N N . ALA A 1 89 ? -4.254 -25.531 -3.246 1 98.38 89 ALA A N 1
ATOM 696 C CA . ALA A 1 89 ? -3.672 -24.953 -2.035 1 98.38 89 ALA A CA 1
ATOM 697 C C . ALA A 1 89 ? -4.391 -25.469 -0.788 1 98.38 89 ALA A C 1
ATOM 699 O O . ALA A 1 89 ? -3.895 -25.297 0.33 1 98.38 89 ALA A O 1
ATOM 700 N N . LYS A 1 90 ? -5.535 -26.047 -0.942 1 97.88 90 LYS A N 1
ATOM 701 C CA . LYS A 1 90 ? -6.352 -26.438 0.207 1 97.88 90 LYS A CA 1
ATOM 702 C C . LYS A 1 90 ? -5.605 -27.406 1.107 1 97.88 90 LYS A C 1
ATOM 704 O O . LYS A 1 90 ? -5.695 -27.328 2.334 1 97.88 90 LYS A O 1
ATOM 709 N N . ASN A 1 91 ? -4.902 -28.328 0.506 1 95.88 91 ASN A N 1
ATOM 710 C CA . ASN A 1 91 ? -4.105 -29.312 1.25 1 95.88 91 ASN A CA 1
ATOM 711 C C . ASN A 1 91 ? -2.787 -29.609 0.543 1 95.88 91 ASN A C 1
ATOM 713 O O . ASN A 1 91 ? -2.746 -30.438 -0.374 1 95.88 91 ASN A O 1
ATOM 717 N N . LEU A 1 92 ? -1.729 -29.125 1.063 1 96.94 92 LEU A N 1
ATOM 718 C CA . LEU A 1 92 ? -0.428 -29.219 0.409 1 96.94 92 LEU A CA 1
ATOM 719 C C . LEU A 1 92 ? 0.081 -30.656 0.406 1 96.94 92 LEU A C 1
ATOM 721 O O . LEU A 1 92 ? 0.729 -31.078 -0.55 1 96.94 92 LEU A O 1
ATOM 725 N N . THR A 1 93 ? -0.286 -31.422 1.449 1 95.19 93 THR A N 1
ATOM 726 C CA . THR A 1 93 ? 0.222 -32.781 1.583 1 95.19 93 THR A CA 1
ATOM 727 C C . THR A 1 93 ? -0.445 -33.719 0.571 1 95.19 93 THR A C 1
ATOM 729 O O . THR A 1 93 ? 0.075 -34.781 0.272 1 95.19 93 THR A O 1
ATOM 732 N N . SER A 1 94 ? -1.593 -33.281 0.043 1 97.25 94 SER A N 1
ATOM 733 C CA . SER A 1 94 ? -2.318 -34.125 -0.903 1 97.25 94 SER A CA 1
ATOM 734 C C . SER A 1 94 ? -2.373 -33.469 -2.285 1 97.25 94 SER A C 1
ATOM 736 O O . SER A 1 94 ? -3.266 -33.781 -3.08 1 97.25 94 SER A O 1
ATOM 738 N N . ILE A 1 95 ? -1.449 -32.594 -2.604 1 98.19 95 ILE A N 1
ATOM 739 C CA . ILE A 1 95 ? -1.509 -31.812 -3.84 1 98.19 95 ILE A CA 1
ATOM 740 C C . ILE A 1 95 ? -1.49 -32.75 -5.039 1 98.19 95 ILE A C 1
ATOM 742 O O . ILE A 1 95 ? -2.225 -32.562 -6.012 1 98.19 95 ILE A O 1
ATOM 746 N N . ALA A 1 96 ? -0.736 -33.844 -4.984 1 96.88 96 ALA A N 1
ATOM 747 C CA . ALA A 1 96 ? -0.611 -34.781 -6.105 1 96.88 96 ALA A CA 1
ATOM 748 C C . ALA A 1 96 ? -1.912 -35.531 -6.328 1 96.88 96 ALA A C 1
ATOM 750 O O . ALA A 1 96 ? -2.363 -35.688 -7.469 1 96.88 96 ALA A O 1
ATOM 751 N N . THR A 1 97 ? -2.514 -35.938 -5.27 1 97.25 97 THR A N 1
ATOM 752 C CA . THR A 1 97 ? -3.732 -36.75 -5.375 1 97.25 97 THR A CA 1
ATOM 753 C C . THR A 1 97 ? -4.93 -35.844 -5.711 1 97.25 97 THR A C 1
ATOM 755 O O . THR A 1 97 ? -5.875 -36.312 -6.363 1 97.25 97 THR A O 1
ATOM 758 N N . ASP A 1 98 ? -4.871 -34.594 -5.316 1 97.94 98 ASP A N 1
ATOM 759 C CA . ASP A 1 98 ? -6.012 -33.688 -5.469 1 97.94 98 ASP A CA 1
ATOM 760 C C . ASP A 1 98 ? -6.012 -33.031 -6.844 1 97.94 98 ASP A C 1
ATOM 762 O O . ASP A 1 98 ? -7.059 -32.625 -7.332 1 97.94 98 ASP A O 1
ATOM 766 N N . ALA A 1 99 ? -4.875 -32.938 -7.492 1 98.25 99 ALA A N 1
ATOM 767 C CA . ALA A 1 99 ? -4.684 -32.125 -8.68 1 98.25 99 ALA A CA 1
ATOM 768 C C . ALA A 1 99 ? -5.66 -32.5 -9.781 1 98.25 99 ALA A C 1
ATOM 770 O O . ALA A 1 99 ? -6.301 -31.656 -10.391 1 98.25 99 ALA A O 1
ATOM 771 N N . PRO A 1 100 ? -5.871 -33.844 -10.07 1 97.94 100 PRO A N 1
ATOM 772 C CA . PRO A 1 100 ? -6.844 -34.188 -11.117 1 97.94 100 PRO A CA 1
ATOM 773 C C . PRO A 1 100 ? -8.266 -33.75 -10.766 1 97.94 100 PRO A C 1
ATOM 775 O O . PRO A 1 100 ? -8.984 -33.219 -11.617 1 97.94 100 PRO A O 1
ATOM 778 N N . GLY A 1 101 ? -8.672 -33.969 -9.539 1 98.06 101 GLY A N 1
ATOM 779 C CA . GLY A 1 101 ? -9.984 -33.531 -9.086 1 98.06 101 GLY A CA 1
ATOM 780 C C . GLY A 1 101 ? -10.164 -32.031 -9.172 1 98.06 101 GLY A C 1
ATOM 781 O O . GLY A 1 101 ? -11.242 -31.547 -9.531 1 98.06 101 GLY A O 1
ATOM 782 N N . CYS A 1 102 ? -9.094 -31.234 -8.867 1 98.56 102 CYS A N 1
ATOM 783 C CA . CYS A 1 102 ? -9.141 -29.781 -8.977 1 98.56 102 CYS A CA 1
ATOM 784 C C . CYS A 1 102 ? -9.383 -29.344 -10.422 1 98.56 102 CYS A C 1
ATOM 786 O O . CYS A 1 102 ? -10.148 -28.422 -10.672 1 98.56 102 CYS A O 1
ATOM 788 N N . ALA A 1 103 ? -8.742 -30 -11.391 1 98.31 103 ALA A N 1
ATOM 789 C CA . ALA A 1 103 ? -8.953 -29.703 -12.805 1 98.31 103 ALA A CA 1
ATOM 790 C C . ALA A 1 103 ? -10.383 -30.016 -13.227 1 98.31 103 ALA A C 1
ATOM 792 O O . ALA A 1 103 ? -11.031 -29.219 -13.891 1 98.31 103 ALA A O 1
ATOM 793 N N . GLU A 1 104 ? -10.859 -31.156 -12.781 1 97.56 104 GLU A N 1
ATOM 794 C CA . GLU A 1 104 ? -12.188 -31.625 -13.172 1 97.56 104 GLU A CA 1
ATOM 795 C C . GLU A 1 104 ? -13.273 -30.688 -12.641 1 97.56 104 GLU A C 1
ATOM 797 O O . GLU A 1 104 ? -14.266 -30.422 -13.328 1 97.56 104 GLU A O 1
ATOM 802 N N . THR A 1 105 ? -13.078 -30.203 -11.469 1 97.25 105 THR A N 1
ATOM 803 C CA . THR A 1 105 ? -14.047 -29.297 -10.875 1 97.25 105 THR A CA 1
ATOM 804 C C . THR A 1 105 ? -14.164 -28.016 -11.711 1 97.25 105 THR A C 1
ATOM 806 O O . THR A 1 105 ? -15.195 -27.344 -11.672 1 97.25 105 THR A O 1
ATOM 809 N N . GLN A 1 106 ? -13.117 -27.672 -12.484 1 97.44 106 GLN A N 1
ATOM 810 C CA . GLN A 1 106 ? -13.133 -26.5 -13.344 1 97.44 106 GLN A CA 1
ATOM 811 C C . GLN A 1 106 ? -13.648 -26.844 -14.742 1 97.44 106 GLN A C 1
ATOM 813 O O . GLN A 1 106 ? -13.734 -25.969 -15.609 1 97.44 106 GLN A O 1
ATOM 818 N N . GLY A 1 107 ? -13.906 -28.109 -14.906 1 97.56 107 GLY A N 1
ATOM 819 C CA . GLY A 1 107 ? -14.32 -28.562 -16.219 1 97.56 107 GLY A CA 1
ATOM 820 C C . GLY A 1 107 ? -13.164 -28.75 -17.188 1 97.56 107 GLY A C 1
ATOM 821 O O . GLY A 1 107 ? -13.344 -28.672 -18.406 1 97.56 107 GLY A O 1
ATOM 822 N N . TRP A 1 108 ? -12.008 -28.844 -16.656 1 97.94 108 TRP A N 1
ATOM 823 C CA . TRP A 1 108 ? -10.82 -29 -17.484 1 97.94 108 TRP A CA 1
ATOM 824 C C . TRP A 1 108 ? -10.516 -30.469 -17.734 1 97.94 108 TRP A C 1
ATOM 826 O O . TRP A 1 108 ? -10.977 -31.344 -16.984 1 97.94 108 TRP A O 1
ATOM 836 N N . ASP A 1 109 ? -9.766 -30.75 -18.797 1 97 109 ASP A N 1
ATOM 837 C CA . ASP A 1 109 ? -9.172 -32.062 -19.031 1 97 109 ASP A CA 1
ATOM 838 C C . ASP A 1 109 ? -7.855 -32.219 -18.266 1 97 109 ASP A C 1
ATOM 840 O O . ASP A 1 109 ? -6.844 -31.625 -18.641 1 97 109 ASP A O 1
ATOM 844 N N . ALA A 1 110 ? -7.883 -33.062 -17.25 1 97.38 110 ALA A N 1
ATOM 845 C CA . ALA A 1 110 ? -6.703 -33.25 -16.406 1 97.38 110 ALA A CA 1
ATOM 846 C C . ALA A 1 110 ? -5.512 -33.719 -17.234 1 97.38 110 ALA A C 1
ATOM 848 O O . ALA A 1 110 ? -4.367 -33.375 -16.953 1 97.38 110 ALA A O 1
ATOM 849 N N . SER A 1 111 ? -5.754 -34.5 -18.25 1 97.69 111 SER A N 1
ATOM 850 C CA . SER A 1 111 ? -4.676 -35.062 -19.062 1 97.69 111 SER A CA 1
ATOM 851 C C . SER A 1 111 ? -3.963 -33.969 -19.844 1 97.69 111 SER A C 1
ATOM 853 O O . SER A 1 111 ? -2.77 -34.062 -20.141 1 97.69 111 SER A O 1
ATOM 855 N N . GLU A 1 112 ? -4.707 -32.969 -20.188 1 97.56 112 GLU A N 1
ATOM 856 C CA . GLU A 1 112 ? -4.082 -31.844 -20.875 1 97.56 112 GLU A CA 1
ATOM 857 C C . GLU A 1 112 ? -3.096 -31.125 -19.969 1 97.56 112 GLU A C 1
ATOM 859 O O . GLU A 1 112 ? -2.008 -30.734 -20.406 1 97.56 112 GLU A O 1
ATOM 864 N N . LEU A 1 113 ? -3.498 -30.938 -18.719 1 98 113 LEU A N 1
ATOM 865 C CA . LEU A 1 113 ? -2.605 -30.328 -17.734 1 98 113 LEU A CA 1
ATOM 866 C C . LEU A 1 113 ? -1.381 -31.203 -17.5 1 98 113 LEU A C 1
ATOM 868 O O . LEU A 1 113 ? -0.26 -30.703 -17.406 1 98 113 LEU A O 1
ATOM 872 N N . ASP A 1 114 ? -1.547 -32.5 -17.438 1 98 114 ASP A N 1
ATOM 873 C CA . ASP A 1 114 ? -0.442 -33.438 -17.266 1 98 114 ASP A CA 1
ATOM 874 C C . ASP A 1 114 ? 0.544 -33.344 -18.438 1 98 114 ASP A C 1
ATOM 876 O O . ASP A 1 114 ? 1.758 -33.312 -18.219 1 98 114 ASP A O 1
ATOM 880 N N . ALA A 1 115 ? -0.04 -33.344 -19.641 1 98.44 115 ALA A N 1
ATOM 881 C CA . ALA A 1 115 ? 0.79 -33.281 -20.844 1 98.44 115 ALA A CA 1
ATOM 882 C C . ALA A 1 115 ? 1.596 -31.969 -20.875 1 98.44 115 ALA A C 1
ATOM 884 O O . ALA A 1 115 ? 2.768 -31.969 -21.25 1 98.44 115 ALA A O 1
ATOM 885 N N . CYS A 1 116 ? 0.958 -30.938 -20.484 1 98.62 116 CYS A N 1
ATOM 886 C CA . CYS A 1 116 ? 1.661 -29.656 -20.406 1 98.62 116 CYS A CA 1
ATOM 887 C C . CYS A 1 116 ? 2.771 -29.703 -19.359 1 98.62 116 CYS A C 1
ATOM 889 O O . CYS A 1 116 ? 3.934 -29.438 -19.672 1 98.62 116 CYS A O 1
ATOM 891 N N . ALA A 1 117 ? 2.457 -30.078 -18.125 1 98.25 117 ALA A N 1
ATOM 892 C CA . ALA A 1 117 ? 3.396 -30.047 -17 1 98.25 117 ALA A CA 1
ATOM 893 C C . ALA A 1 117 ? 4.562 -31 -17.234 1 98.25 117 ALA A C 1
ATOM 895 O O . ALA A 1 117 ? 5.691 -30.719 -16.828 1 98.25 117 ALA A O 1
ATOM 896 N N . GLY A 1 118 ? 4.301 -32.125 -17.875 1 97.62 118 GLY A N 1
ATOM 897 C CA . GLY A 1 118 ? 5.32 -33.125 -18.078 1 97.62 118 GLY A CA 1
ATOM 898 C C . GLY A 1 118 ? 6.039 -33 -19.422 1 97.62 118 GLY A C 1
ATOM 899 O O . GLY A 1 118 ? 6.977 -33.719 -19.703 1 97.62 118 GLY A O 1
ATOM 900 N N . GLY A 1 119 ? 5.68 -32 -20.219 1 98 119 GLY A N 1
ATOM 901 C CA . GLY A 1 119 ? 6.215 -31.891 -21.562 1 98 119 GLY A CA 1
ATOM 902 C C . GLY A 1 119 ? 7.055 -30.641 -21.766 1 98 119 GLY A C 1
ATOM 903 O O . GLY A 1 119 ? 7.457 -29.984 -20.781 1 98 119 GLY A O 1
ATOM 904 N N . ALA A 1 120 ? 7.301 -30.297 -23.047 1 98.12 120 ALA A N 1
ATOM 905 C CA . ALA A 1 120 ? 8.172 -29.188 -23.438 1 98.12 120 ALA A CA 1
ATOM 906 C C . ALA A 1 120 ? 7.582 -27.844 -23.031 1 98.12 120 ALA A C 1
ATOM 908 O O . ALA A 1 120 ? 8.312 -26.922 -22.641 1 98.12 120 ALA A O 1
ATOM 909 N N . ARG A 1 121 ? 6.273 -27.781 -23.125 1 98.12 121 ARG A N 1
ATOM 910 C CA . ARG A 1 121 ? 5.625 -26.531 -22.75 1 98.12 121 ARG A CA 1
ATOM 911 C C . ARG A 1 121 ? 5.82 -26.234 -21.266 1 98.12 121 ARG A C 1
ATOM 913 O O . ARG A 1 121 ? 6.16 -25.109 -20.891 1 98.12 121 ARG A O 1
ATOM 920 N N . GLY A 1 122 ? 5.527 -27.188 -20.438 1 98.19 122 GLY A N 1
ATOM 921 C CA . GLY A 1 122 ? 5.766 -27.016 -19 1 98.19 122 GLY A CA 1
ATOM 922 C C . GLY A 1 122 ? 7.207 -26.688 -18.672 1 98.19 122 GLY A C 1
ATOM 923 O O . GLY A 1 122 ? 7.473 -25.875 -17.781 1 98.19 122 GLY A O 1
ATOM 924 N N . GLU A 1 123 ? 8.109 -27.328 -19.391 1 97.25 123 GLU A N 1
ATOM 925 C CA . GLU A 1 123 ? 9.523 -27.031 -19.203 1 97.25 123 GLU A CA 1
ATOM 926 C C . GLU A 1 123 ? 9.828 -25.578 -19.562 1 97.25 123 GLU A C 1
ATOM 928 O O . GLU A 1 123 ? 10.547 -24.891 -18.828 1 97.25 123 GLU A O 1
ATOM 933 N N . ALA A 1 124 ? 9.312 -25.125 -20.672 1 98.38 124 ALA A N 1
ATOM 934 C CA . ALA A 1 124 ? 9.539 -23.75 -21.109 1 98.38 124 ALA A CA 1
ATOM 935 C C . ALA A 1 124 ? 8.953 -22.75 -20.125 1 98.38 124 ALA A C 1
ATOM 937 O O . ALA A 1 124 ? 9.586 -21.734 -19.797 1 98.38 124 ALA A O 1
ATOM 938 N N . LEU A 1 125 ? 7.723 -23.016 -19.609 1 98.56 125 LEU A N 1
ATOM 939 C CA . LEU A 1 125 ? 7.078 -22.141 -18.641 1 98.56 125 LEU A CA 1
ATOM 940 C C . LEU A 1 125 ? 7.871 -22.109 -17.344 1 98.56 125 LEU A C 1
ATOM 942 O O . LEU A 1 125 ? 7.992 -21.047 -16.703 1 98.56 125 LEU A O 1
ATOM 946 N N . GLY A 1 126 ? 8.359 -23.281 -16.922 1 97.25 126 GLY A N 1
ATOM 947 C CA . GLY A 1 126 ? 9.227 -23.328 -15.758 1 97.25 126 GLY A CA 1
ATOM 948 C C . GLY A 1 126 ? 10.484 -22.5 -15.922 1 97.25 126 GLY A C 1
ATOM 949 O O . GLY A 1 126 ? 10.891 -21.781 -15 1 97.25 126 GLY A O 1
ATOM 950 N N . LYS A 1 127 ? 11.125 -22.594 -17.094 1 96.88 127 LYS A N 1
ATOM 951 C CA . LYS A 1 127 ? 12.312 -21.797 -17.391 1 96.88 127 LYS A CA 1
ATOM 952 C C . LYS A 1 127 ? 11.992 -20.297 -17.344 1 96.88 127 LYS A C 1
ATOM 954 O O . LYS A 1 127 ? 12.75 -19.516 -16.766 1 96.88 127 LYS A O 1
ATOM 959 N N . GLU A 1 128 ? 10.891 -19.922 -17.922 1 98.25 128 GLU A N 1
ATOM 960 C CA . GLU A 1 128 ? 10.461 -18.531 -17.891 1 98.25 128 GLU A CA 1
ATOM 961 C C . GLU A 1 128 ? 10.242 -18.047 -16.469 1 98.25 128 GLU A C 1
ATOM 963 O O . GLU A 1 128 ? 10.672 -16.938 -16.109 1 98.25 128 GLU A O 1
ATOM 968 N N . ALA A 1 129 ? 9.562 -18.859 -15.648 1 98.19 129 ALA A N 1
ATOM 969 C CA . ALA A 1 129 ? 9.336 -18.516 -14.242 1 98.19 129 ALA A CA 1
ATOM 970 C C . ALA A 1 129 ? 10.656 -18.391 -13.492 1 98.19 129 ALA A C 1
ATOM 972 O O . ALA A 1 129 ? 10.828 -17.469 -12.688 1 98.19 129 ALA A O 1
ATOM 973 N N . GLY A 1 130 ? 11.531 -19.344 -13.789 1 97.19 130 GLY A N 1
ATOM 974 C CA . GLY A 1 130 ? 12.859 -19.266 -13.188 1 97.19 130 GLY A CA 1
ATOM 975 C C . GLY A 1 130 ? 13.609 -18 -13.562 1 97.19 130 GLY A C 1
ATOM 976 O O . GLY A 1 130 ? 14.203 -17.359 -12.695 1 97.19 130 GLY A O 1
ATOM 977 N N . GLU A 1 131 ? 13.625 -17.641 -14.844 1 97.44 131 GLU A N 1
ATOM 978 C CA . GLU A 1 131 ? 14.289 -16.438 -15.312 1 97.44 131 GLU A CA 1
ATOM 979 C C . GLU A 1 131 ? 13.68 -15.188 -14.68 1 97.44 131 GLU A C 1
ATOM 981 O O . GLU A 1 131 ? 14.398 -14.297 -14.219 1 97.44 131 GLU A O 1
ATOM 986 N N . ALA A 1 132 ? 12.359 -15.148 -14.656 1 97.69 132 ALA A N 1
ATOM 987 C CA . ALA A 1 132 ? 11.68 -14.008 -14.031 1 97.69 132 ALA A CA 1
ATOM 988 C C . ALA A 1 132 ? 12.062 -13.875 -12.562 1 97.69 132 ALA A C 1
ATOM 990 O O . ALA A 1 132 ? 12.305 -12.766 -12.078 1 97.69 132 ALA A O 1
ATOM 991 N N . THR A 1 133 ? 12.117 -14.992 -11.867 1 97.44 133 THR A N 1
ATOM 992 C CA . THR A 1 133 ? 12.414 -15 -10.438 1 97.44 133 THR A CA 1
ATOM 993 C C . THR A 1 133 ? 13.859 -14.57 -10.188 1 97.44 133 THR A C 1
ATOM 995 O O . THR A 1 133 ? 14.117 -13.727 -9.32 1 97.44 133 THR A O 1
ATOM 998 N N . THR A 1 134 ? 14.766 -15.078 -10.969 1 94.75 134 THR A N 1
ATOM 999 C CA . THR A 1 134 ? 16.188 -14.844 -10.727 1 94.75 134 THR A CA 1
ATOM 1000 C C . THR A 1 134 ? 16.578 -13.438 -11.148 1 94.75 134 THR A C 1
ATOM 1002 O O . THR A 1 134 ? 17.609 -12.922 -10.711 1 94.75 134 THR A O 1
ATOM 1005 N N . GLN A 1 135 ? 15.773 -12.742 -11.953 1 94.94 135 GLN A N 1
ATOM 1006 C CA . GLN A 1 135 ? 16.109 -11.414 -12.461 1 94.94 135 GLN A CA 1
ATOM 1007 C C . GLN A 1 135 ? 15.508 -10.32 -11.586 1 94.94 135 GLN A C 1
ATOM 1009 O O . GLN A 1 135 ? 15.727 -9.133 -11.828 1 94.94 135 GLN A O 1
ATOM 1014 N N . LEU A 1 136 ? 14.789 -10.75 -10.586 1 93.75 136 LEU A N 1
ATOM 1015 C CA . LEU A 1 136 ? 14.172 -9.758 -9.711 1 93.75 136 LEU A CA 1
ATOM 1016 C C . LEU A 1 136 ? 15.227 -8.859 -9.078 1 93.75 136 LEU A C 1
ATOM 1018 O O . LEU A 1 136 ? 16.297 -9.328 -8.695 1 93.75 136 LEU A O 1
ATOM 1022 N N . GLN A 1 137 ? 14.977 -7.578 -9.023 1 86 137 GLN A N 1
ATOM 1023 C CA . GLN A 1 137 ? 15.742 -6.566 -8.297 1 86 137 GLN A CA 1
ATOM 1024 C C . GLN A 1 137 ? 14.828 -5.723 -7.418 1 86 137 GLN A C 1
ATOM 1026 O O . GLN A 1 137 ? 13.93 -5.039 -7.918 1 86 137 GLN A O 1
ATOM 1031 N N . PRO A 1 138 ? 15.117 -5.742 -6.109 1 86.75 138 PRO A N 1
ATOM 1032 C CA . PRO A 1 138 ? 16.125 -6.566 -5.434 1 86.75 138 PRO A CA 1
ATOM 1033 C C . PRO A 1 138 ? 15.828 -8.062 -5.555 1 86.75 138 PRO A C 1
ATOM 1035 O O . PRO A 1 138 ? 14.719 -8.453 -5.922 1 86.75 138 PRO A O 1
ATOM 1038 N N . ALA A 1 139 ? 16.844 -8.828 -5.176 1 89.25 139 ALA A N 1
ATOM 1039 C CA . ALA A 1 139 ? 16.703 -10.281 -5.254 1 89.25 139 ALA A CA 1
ATOM 1040 C C . ALA A 1 139 ? 15.664 -10.789 -4.27 1 89.25 139 ALA A C 1
ATOM 1042 O O . ALA A 1 139 ? 15.539 -10.266 -3.156 1 89.25 139 ALA A O 1
ATOM 1043 N N . LEU A 1 140 ? 14.945 -11.766 -4.742 1 91.25 140 LEU A N 1
ATOM 1044 C CA . LEU A 1 140 ? 13.953 -12.445 -3.914 1 91.25 140 LEU A CA 1
ATOM 1045 C C . LEU A 1 140 ? 14.602 -13.078 -2.691 1 91.25 140 LEU A C 1
ATOM 1047 O O . LEU A 1 140 ? 15.609 -13.781 -2.814 1 91.25 140 LEU A O 1
ATOM 1051 N N . THR A 1 141 ? 14.086 -12.82 -1.511 1 88.25 141 THR A N 1
ATOM 1052 C CA . THR A 1 141 ? 14.641 -13.398 -0.292 1 88.25 141 THR A CA 1
ATOM 1053 C C . THR A 1 141 ? 13.68 -14.422 0.303 1 88.25 141 THR A C 1
ATOM 1055 O O . THR A 1 141 ? 14.102 -15.367 0.973 1 88.25 141 THR A O 1
ATOM 1058 N N . ASN A 1 142 ? 12.453 -14.227 0.112 1 92.62 142 ASN A N 1
ATOM 1059 C CA . ASN A 1 142 ? 11.422 -15.109 0.641 1 92.62 142 ASN A CA 1
ATOM 1060 C C . ASN A 1 142 ? 10.195 -15.148 -0.269 1 92.62 142 ASN A C 1
ATOM 1062 O O . ASN A 1 142 ? 10.023 -14.273 -1.119 1 92.62 142 ASN A O 1
ATOM 1066 N N . VAL A 1 143 ? 9.438 -16.203 -0.104 1 95.12 143 VAL A N 1
ATOM 1067 C CA . VAL A 1 143 ? 8.148 -16.281 -0.784 1 95.12 143 VAL A CA 1
ATOM 1068 C C . VAL A 1 143 ? 7.023 -16.375 0.246 1 95.12 143 VAL A C 1
ATOM 1070 O O . VAL A 1 143 ? 7.23 -16.891 1.347 1 95.12 143 VAL A O 1
ATOM 1073 N N . PRO A 1 144 ? 5.867 -15.836 -0.042 1 97.44 144 PRO A N 1
ATOM 1074 C CA . PRO A 1 144 ? 5.461 -15.156 -1.276 1 97.44 144 PRO A CA 1
ATOM 1075 C C . PRO A 1 144 ? 6.121 -13.789 -1.44 1 97.44 144 PRO A C 1
ATOM 1077 O O . PRO A 1 144 ? 6.324 -13.07 -0.455 1 97.44 144 PRO A O 1
ATOM 1080 N N . TRP A 1 145 ? 6.586 -13.57 -2.627 1 96.5 145 TRP A N 1
ATOM 1081 C CA . TRP A 1 145 ? 7.055 -12.258 -3.057 1 96.5 145 TRP A CA 1
ATOM 1082 C C . TRP A 1 145 ? 6.047 -11.594 -3.992 1 96.5 145 TRP A C 1
ATOM 1084 O O . TRP A 1 145 ? 5.734 -12.133 -5.059 1 96.5 145 TRP A O 1
ATOM 1094 N N . VAL A 1 146 ? 5.5 -10.398 -3.58 1 97.12 146 VAL A N 1
ATOM 1095 C CA . VAL A 1 146 ? 4.406 -9.789 -4.328 1 97.12 146 VAL A CA 1
ATOM 1096 C C . VAL A 1 146 ? 4.836 -8.414 -4.84 1 97.12 146 VAL A C 1
ATOM 1098 O O . VAL A 1 146 ? 5.398 -7.613 -4.09 1 97.12 146 VAL A O 1
ATOM 1101 N N . ILE A 1 147 ? 4.648 -8.211 -6.105 1 95.75 147 ILE A N 1
ATOM 1102 C CA . ILE A 1 147 ? 4.926 -6.945 -6.777 1 95.75 147 ILE A CA 1
ATOM 1103 C C . ILE A 1 147 ? 3.627 -6.352 -7.312 1 95.75 147 ILE A C 1
ATOM 1105 O O . ILE A 1 147 ? 2.855 -7.035 -7.988 1 95.75 147 ILE A O 1
ATOM 1109 N N . VAL A 1 148 ? 3.307 -5.117 -6.938 1 96.31 148 VAL A N 1
ATOM 1110 C CA . VAL A 1 148 ? 2.152 -4.387 -7.457 1 96.31 148 VAL A CA 1
ATOM 1111 C C . VAL A 1 148 ? 2.621 -3.254 -8.367 1 96.31 148 VAL A C 1
ATOM 1113 O O . VAL A 1 148 ? 3.256 -2.303 -7.902 1 96.31 148 VAL A O 1
ATOM 1116 N N . ASN A 1 149 ? 2.322 -3.357 -9.711 1 94.12 149 ASN A N 1
ATOM 1117 C CA . ASN A 1 149 ? 2.729 -2.352 -10.688 1 94.12 149 ASN A CA 1
ATOM 1118 C C . ASN A 1 149 ? 4.23 -2.086 -10.625 1 94.12 149 ASN A C 1
ATOM 1120 O O . ASN A 1 149 ? 4.664 -0.931 -10.633 1 94.12 149 ASN A O 1
ATOM 1124 N N . GLY A 1 150 ? 4.977 -3.199 -10.5 1 93.06 150 GLY A N 1
ATOM 1125 C CA . GLY A 1 150 ? 6.426 -3.102 -10.531 1 93.06 150 GLY A CA 1
ATOM 1126 C C . GLY A 1 150 ? 7.031 -2.766 -9.188 1 93.06 150 GLY A C 1
ATOM 1127 O O . GLY A 1 150 ? 8.25 -2.674 -9.055 1 93.06 150 GLY A O 1
ATOM 1128 N N . VAL A 1 151 ? 6.203 -2.615 -8.148 1 93.12 151 VAL A N 1
ATOM 1129 C CA . VAL A 1 151 ? 6.664 -2.242 -6.812 1 93.12 151 VAL A CA 1
ATOM 1130 C C . VAL A 1 151 ? 6.562 -3.445 -5.875 1 93.12 151 VAL A C 1
ATOM 1132 O O . VAL A 1 151 ? 5.461 -3.904 -5.562 1 93.12 151 VAL A O 1
ATOM 1135 N N . PRO A 1 152 ? 7.699 -3.957 -5.387 1 94.19 152 PRO A N 1
ATOM 1136 C CA . PRO A 1 152 ? 7.605 -4.992 -4.352 1 94.19 152 PRO A CA 1
ATOM 1137 C C . PRO A 1 152 ? 6.965 -4.484 -3.064 1 94.19 152 PRO A C 1
ATOM 1139 O O . PRO A 1 152 ? 7.348 -3.428 -2.555 1 94.19 152 PRO A O 1
ATOM 1142 N N . VAL A 1 153 ? 5.969 -5.238 -2.539 1 92.75 153 VAL A N 1
ATOM 1143 C CA . VAL A 1 153 ? 5.25 -4.734 -1.373 1 92.75 153 VAL A CA 1
ATOM 1144 C C . VAL A 1 153 ? 5.754 -5.434 -0.113 1 92.75 153 VAL A C 1
ATOM 1146 O O . VAL A 1 153 ? 5.312 -5.129 0.996 1 92.75 153 VAL A O 1
ATOM 1149 N N . GLY A 1 154 ? 6.664 -6.352 -0.224 1 87.19 154 GLY A N 1
ATOM 1150 C CA . GLY A 1 154 ? 7.312 -7.008 0.898 1 87.19 154 GLY A CA 1
ATOM 1151 C C . GLY A 1 154 ? 6.34 -7.73 1.812 1 87.19 154 GLY A C 1
ATOM 1152 O O . GLY A 1 154 ? 5.492 -8.492 1.347 1 87.19 154 GLY A O 1
ATOM 1153 N N . LYS A 1 155 ? 6.535 -7.488 3.119 1 84.38 155 LYS A N 1
ATOM 1154 C CA . LYS A 1 155 ? 5.719 -8.164 4.125 1 84.38 155 LYS A CA 1
ATOM 1155 C C . LYS A 1 155 ? 4.297 -7.605 4.137 1 84.38 155 LYS A C 1
ATOM 1157 O O . LYS A 1 155 ? 3.41 -8.172 4.777 1 84.38 155 LYS A O 1
ATOM 1162 N N . ASP A 1 156 ? 4.098 -6.578 3.344 1 89.31 156 ASP A N 1
ATOM 1163 C CA . ASP A 1 156 ? 2.789 -5.934 3.324 1 89.31 156 ASP A CA 1
ATOM 1164 C C . ASP A 1 156 ? 1.857 -6.613 2.322 1 89.31 156 ASP A C 1
ATOM 1166 O O . ASP A 1 156 ? 0.778 -6.098 2.021 1 89.31 156 ASP A O 1
ATOM 1170 N N . PHE A 1 157 ? 2.285 -7.797 1.853 1 93.44 157 PHE A N 1
ATOM 1171 C CA . PHE A 1 157 ? 1.45 -8.453 0.849 1 93.44 157 PHE A CA 1
ATOM 1172 C C . PHE A 1 157 ? 0.083 -8.797 1.426 1 93.44 157 PHE A C 1
ATOM 1174 O O . PHE A 1 157 ? -0.89 -8.945 0.683 1 93.44 157 PHE A O 1
ATOM 1181 N N . GLU A 1 158 ? -0.036 -8.852 2.74 1 93.5 158 GLU A N 1
ATOM 1182 C CA . GLU A 1 158 ? -1.318 -9.133 3.377 1 93.5 158 GLU A CA 1
ATOM 1183 C C . GLU A 1 158 ? -2.285 -7.965 3.219 1 93.5 158 GLU A C 1
ATOM 1185 O O . GLU A 1 158 ? -3.492 -8.117 3.41 1 93.5 158 GLU A O 1
ATOM 1190 N N . ASN A 1 159 ? -1.729 -6.777 2.859 1 94.25 159 ASN A N 1
ATOM 1191 C CA . ASN A 1 159 ? -2.543 -5.594 2.605 1 94.25 159 ASN A CA 1
ATOM 1192 C C . ASN A 1 159 ? -2.711 -5.336 1.11 1 94.25 159 ASN A C 1
ATOM 1194 O O . ASN A 1 159 ? -2.805 -4.188 0.679 1 94.25 159 ASN A O 1
ATOM 1198 N N . LEU A 1 160 ? -2.689 -6.426 0.353 1 96.56 160 LEU A N 1
ATOM 1199 C CA . LEU A 1 160 ? -2.797 -6.305 -1.097 1 96.56 160 LEU A CA 1
ATOM 1200 C C . LEU A 1 160 ? -4.074 -5.574 -1.487 1 96.56 160 LEU A C 1
ATOM 1202 O O . LEU A 1 160 ? -4.086 -4.805 -2.451 1 96.56 160 LEU A O 1
ATOM 1206 N N . ASP A 1 161 ? -5.184 -5.766 -0.755 1 95.81 161 ASP A N 1
ATOM 1207 C CA . ASP A 1 161 ? -6.441 -5.078 -1.039 1 95.81 161 ASP A CA 1
ATOM 1208 C C . ASP A 1 161 ? -6.273 -3.564 -0.944 1 95.81 161 ASP A C 1
ATOM 1210 O O . ASP A 1 161 ? -6.781 -2.824 -1.789 1 95.81 161 ASP A O 1
ATOM 1214 N N . ARG A 1 162 ? -5.477 -3.082 0.016 1 95 162 ARG A N 1
ATOM 1215 C CA . ARG A 1 162 ? -5.262 -1.648 0.18 1 95 162 ARG A CA 1
ATOM 1216 C C . ARG A 1 162 ? -4.457 -1.077 -0.983 1 95 162 ARG A C 1
ATOM 1218 O O . ARG A 1 162 ? -4.777 -0.003 -1.497 1 95 162 ARG A O 1
ATOM 1225 N N . TYR A 1 163 ? -3.439 -1.848 -1.392 1 95.62 163 TYR A N 1
ATOM 1226 C CA . TYR A 1 163 ? -2.658 -1.413 -2.545 1 95.62 163 TYR A CA 1
ATOM 1227 C C . TYR A 1 163 ? -3.533 -1.307 -3.787 1 95.62 163 TYR A C 1
ATOM 1229 O O . TYR A 1 163 ? -3.459 -0.322 -4.527 1 95.62 163 TYR A O 1
ATOM 1237 N N . LEU A 1 164 ? -4.406 -2.287 -3.996 1 96 164 LEU A N 1
ATOM 1238 C CA . LEU A 1 164 ? -5.25 -2.326 -5.188 1 96 164 LEU A CA 1
ATOM 1239 C C . LEU A 1 164 ? -6.297 -1.221 -5.145 1 96 164 LEU A C 1
ATOM 1241 O O . LEU A 1 164 ? -6.496 -0.507 -6.133 1 96 164 LEU A O 1
ATOM 1245 N N . CYS A 1 165 ? -6.941 -1.052 -4.012 1 95.06 165 CYS A N 1
ATOM 1246 C CA . CYS A 1 165 ? -7.988 -0.041 -3.887 1 95.06 165 CYS A CA 1
ATOM 1247 C C . CYS A 1 165 ? -7.402 1.362 -3.986 1 95.06 165 CYS A C 1
ATOM 1249 O O . CYS A 1 165 ? -7.996 2.244 -4.609 1 95.06 165 CYS A O 1
ATOM 1251 N N . ALA A 1 166 ? -6.238 1.566 -3.377 1 93.88 166 ALA A N 1
ATOM 1252 C CA . ALA A 1 166 ? -5.598 2.875 -3.455 1 93.88 166 ALA A CA 1
ATOM 1253 C C . ALA A 1 166 ? -5.145 3.18 -4.883 1 93.88 166 ALA A C 1
ATOM 1255 O O . ALA A 1 166 ? -5.207 4.328 -5.328 1 93.88 166 ALA A O 1
ATOM 1256 N N . ALA A 1 167 ? -4.734 2.154 -5.609 1 93.81 167 ALA A N 1
ATOM 1257 C CA . ALA A 1 167 ? -4.207 2.33 -6.961 1 93.81 167 ALA A CA 1
ATOM 1258 C C . ALA A 1 167 ? -5.332 2.559 -7.965 1 93.81 167 ALA A C 1
ATOM 1260 O O . ALA A 1 167 ? -5.098 3.037 -9.078 1 93.81 167 ALA A O 1
ATOM 1261 N N . ALA A 1 168 ? -6.551 2.227 -7.578 1 92.62 168 ALA A N 1
ATOM 1262 C CA . ALA A 1 168 ? -7.688 2.326 -8.492 1 92.62 168 ALA A CA 1
ATOM 1263 C C . ALA A 1 168 ? -8.102 3.781 -8.688 1 92.62 168 ALA A C 1
ATOM 1265 O O . ALA A 1 168 ? -8.867 4.094 -9.609 1 92.62 168 ALA A O 1
ATOM 1266 N N . GLY A 1 169 ? -7.57 4.688 -7.863 1 85.62 169 GLY A N 1
ATOM 1267 C CA . GLY A 1 169 ? -7.879 6.102 -8.008 1 85.62 169 GLY A CA 1
ATOM 1268 C C . GLY A 1 169 ? -8.492 6.707 -6.762 1 85.62 169 GLY A C 1
ATOM 1269 O O . GLY A 1 169 ? -8.68 6.02 -5.758 1 85.62 169 GLY A O 1
ATOM 1270 N N . GLY A 1 170 ? -8.688 7.98 -6.852 1 78.38 170 GLY A N 1
ATOM 1271 C CA . GLY A 1 170 ? -9.211 8.727 -5.715 1 78.38 170 GLY A CA 1
ATOM 1272 C C . GLY A 1 170 ? -10.727 8.633 -5.594 1 78.38 170 GLY A C 1
ATOM 1273 O O . GLY A 1 170 ? -11.352 7.781 -6.227 1 78.38 170 GLY A O 1
ATOM 1274 N N . PRO A 1 171 ? -11.164 9.531 -4.707 1 71.56 171 PRO A N 1
ATOM 1275 C CA . PRO A 1 171 ? -12.625 9.562 -4.547 1 71.56 171 PRO A CA 1
ATOM 1276 C C . PRO A 1 171 ? -13.359 9.672 -5.883 1 71.56 171 PRO A C 1
ATOM 1278 O O . PRO A 1 171 ? -12.961 10.461 -6.746 1 71.56 171 PRO A O 1
ATOM 1281 N N . GLY A 1 172 ? -14.305 8.82 -6.137 1 75.81 172 GLY A N 1
ATOM 1282 C CA . GLY A 1 172 ? -15.094 8.836 -7.355 1 75.81 172 GLY A CA 1
ATOM 1283 C C . GLY A 1 172 ? -14.695 7.75 -8.336 1 75.81 172 GLY A C 1
ATOM 1284 O O . GLY A 1 172 ? -15.391 7.508 -9.32 1 75.81 172 GLY A O 1
ATOM 1285 N N . ALA A 1 173 ? -13.523 7.164 -8.078 1 80.81 173 ALA A N 1
ATOM 1286 C CA . ALA A 1 173 ? -13.094 6.074 -8.953 1 80.81 173 ALA A CA 1
ATOM 1287 C C . ALA A 1 173 ? -14.094 4.922 -8.914 1 80.81 173 ALA A C 1
ATOM 1289 O O . ALA A 1 173 ? -14.812 4.746 -7.934 1 80.81 173 ALA A O 1
ATOM 1290 N N . ASN A 1 174 ? -14.25 4.277 -10.07 1 84.38 174 ASN A N 1
ATOM 1291 C CA . ASN A 1 174 ? -15.07 3.07 -10.133 1 84.38 174 ASN A CA 1
ATOM 1292 C C . ASN A 1 174 ? -14.375 1.889 -9.461 1 84.38 174 ASN A C 1
ATOM 1294 O O . ASN A 1 174 ? -13.547 1.22 -10.07 1 84.38 174 ASN A O 1
ATOM 1298 N N . ARG A 1 175 ? -14.648 1.726 -8.141 1 89.75 175 ARG A N 1
ATOM 1299 C CA . ARG A 1 175 ? -14.07 0.641 -7.355 1 89.75 175 ARG A CA 1
ATOM 1300 C C . ARG A 1 175 ? -15.164 -0.186 -6.684 1 89.75 175 ARG A C 1
ATOM 1302 O O . ARG A 1 175 ? -16.266 0.313 -6.43 1 89.75 175 ARG A O 1
ATOM 1309 N N . PRO A 1 176 ? -14.867 -1.48 -6.438 1 93.06 176 PRO A N 1
ATOM 1310 C CA . PRO A 1 176 ? -15.812 -2.305 -5.684 1 93.06 176 PRO A CA 1
ATOM 1311 C C . PRO A 1 176 ? -16.141 -1.718 -4.312 1 93.06 176 PRO A C 1
ATOM 1313 O O . PRO A 1 176 ? -15.312 -1.021 -3.719 1 93.06 176 PRO A O 1
ATOM 1316 N N . SER A 1 177 ? -17.344 -2.018 -3.857 1 91.44 177 SER A N 1
ATOM 1317 C CA . SER A 1 177 ? -17.797 -1.516 -2.566 1 91.44 177 SER A CA 1
ATOM 1318 C C . SER A 1 177 ? -16.891 -1.973 -1.437 1 91.44 177 SER A C 1
ATOM 1320 O O . SER A 1 177 ? -16.734 -1.281 -0.426 1 91.44 177 SER A O 1
ATOM 1322 N N . ALA A 1 178 ? -16.188 -3.105 -1.668 1 93.31 178 ALA A N 1
ATOM 1323 C CA . ALA A 1 178 ? -15.297 -3.654 -0.646 1 93.31 178 ALA A CA 1
ATOM 1324 C C . ALA A 1 178 ? -14.164 -2.686 -0.324 1 93.31 178 ALA A C 1
ATOM 1326 O O . ALA A 1 178 ? -13.586 -2.736 0.765 1 93.31 178 ALA A O 1
ATOM 1327 N N . CYS A 1 179 ? -13.844 -1.785 -1.209 1 92.69 179 CYS A N 1
ATOM 1328 C CA . CYS A 1 179 ? -12.773 -0.821 -0.983 1 92.69 179 CYS A CA 1
ATOM 1329 C C . CYS A 1 179 ? -13.18 0.22 0.051 1 92.69 179 CYS A C 1
ATOM 1331 O O . CYS A 1 179 ? -12.328 0.868 0.66 1 92.69 179 CYS A O 1
ATOM 1333 N N . ALA A 1 180 ? -14.445 0.435 0.217 1 88.12 180 ALA A N 1
ATOM 1334 C CA . ALA A 1 180 ? -14.93 1.398 1.202 1 88.12 180 ALA A CA 1
ATOM 1335 C C . ALA A 1 180 ? -14.945 0.793 2.604 1 88.12 180 ALA A C 1
ATOM 1337 O O . ALA A 1 180 ? -15.016 1.518 3.598 1 88.12 180 ALA A O 1
ATOM 1338 N N . ASP A 1 181 ? -14.812 -0.598 2.713 1 83.19 181 ASP A N 1
ATOM 1339 C CA . ASP A 1 181 ? -14.961 -1.298 3.986 1 83.19 181 ASP A CA 1
ATOM 1340 C C . ASP A 1 181 ? -13.609 -1.826 4.477 1 83.19 181 ASP A C 1
ATOM 1342 O O . ASP A 1 181 ? -13.562 -2.711 5.336 1 83.19 181 ASP A O 1
ATOM 1346 N N . LEU A 1 182 ? -12.578 -1.277 3.861 1 82 182 LEU A N 1
ATOM 1347 C CA . LEU A 1 182 ? -11.281 -1.79 4.297 1 82 182 LEU A CA 1
ATOM 1348 C C . LEU A 1 182 ? -10.992 -1.382 5.738 1 82 182 LEU A C 1
ATOM 1350 O O . LEU A 1 182 ? -11.141 -0.211 6.098 1 82 182 LEU A O 1
ATOM 1354 N N . THR A 1 183 ? -11.398 -2.309 6.688 1 61.72 183 THR A N 1
ATOM 1355 C CA . THR A 1 183 ? -11.203 -2.051 8.109 1 61.72 183 THR A CA 1
ATOM 1356 C C . THR A 1 183 ? -9.727 -2.15 8.477 1 61.72 183 THR A C 1
ATOM 1358 O O . THR A 1 183 ? -8.938 -2.746 7.738 1 61.72 183 THR A O 1
ATOM 1361 N N . ASP A 1 184 ? -9.195 -1.205 9.312 1 54.66 184 ASP A N 1
ATOM 1362 C CA . ASP A 1 184 ? -7.852 -1.327 9.875 1 54.66 184 ASP A CA 1
ATOM 1363 C C . ASP A 1 184 ? -7.594 -2.746 10.375 1 54.66 184 ASP A C 1
ATOM 1365 O O . ASP A 1 184 ? -8.234 -3.201 11.328 1 54.66 184 ASP A O 1
ATOM 1369 N N . ASN A 1 185 ? -7.625 -3.699 9.602 1 44.94 185 ASN A N 1
ATOM 1370 C CA . ASN A 1 185 ? -7.273 -5.023 10.102 1 44.94 185 ASN A CA 1
ATOM 1371 C C . ASN A 1 185 ? -5.98 -4.992 10.914 1 44.94 185 ASN A C 1
ATOM 1373 O O . ASN A 1 185 ? -4.887 -5.113 10.352 1 44.94 185 ASN A O 1
ATOM 1377 N N . THR A 1 186 ? -5.688 -3.994 11.719 1 39.28 186 THR A N 1
ATOM 1378 C CA . THR A 1 186 ? -4.652 -4.48 12.625 1 39.28 186 THR A CA 1
ATOM 1379 C C . THR A 1 186 ? -4.973 -5.895 13.109 1 39.28 186 THR A C 1
ATOM 1381 O O . THR A 1 186 ? -5.871 -6.09 13.922 1 39.28 186 THR A O 1
ATOM 1384 N N . ARG A 1 187 ? -5.039 -6.824 12.266 1 31.5 187 ARG A N 1
ATOM 1385 C CA . ARG A 1 187 ? -5.199 -8.188 12.766 1 31.5 187 ARG A CA 1
ATOM 1386 C C . ARG A 1 187 ? -4.367 -8.414 14.023 1 31.5 187 ARG A C 1
ATOM 1388 O O . ARG A 1 187 ? -4.668 -9.305 14.82 1 31.5 187 ARG A O 1
ATOM 1395 N N . PHE A 1 188 ? -2.953 -8.289 14.031 1 27.72 188 PHE A N 1
ATOM 1396 C CA . PHE A 1 188 ? -2.289 -8.734 15.258 1 27.72 188 PHE A CA 1
ATOM 1397 C C . PHE A 1 188 ? -2.572 -7.773 16.406 1 27.72 188 PHE A C 1
ATOM 1399 O O . PHE A 1 188 ? -2.018 -6.672 16.453 1 27.72 188 PHE A O 1
ATOM 1406 N N . GLY A 1 189 ? -3.768 -7.344 16.594 1 24.08 189 GLY A N 1
ATOM 1407 C CA . GLY A 1 189 ? -3.898 -7.098 18.016 1 24.08 189 GLY A CA 1
ATOM 1408 C C . GLY A 1 189 ? -3.438 -8.266 18.875 1 24.08 189 GLY A C 1
ATOM 1409 O O . GLY A 1 189 ? -3.471 -9.414 18.422 1 24.08 189 GLY A O 1
ATOM 1410 N N . MET B 1 1 ? -3.803 9.188 -28.516 1 20.95 1 MET B N 1
ATOM 1411 C CA . MET B 1 1 ? -4.031 8.273 -27.406 1 20.95 1 MET B CA 1
ATOM 1412 C C . MET B 1 1 ? -3.846 8.984 -26.062 1 20.95 1 MET B C 1
ATOM 1414 O O . MET B 1 1 ? -2.785 9.555 -25.797 1 20.95 1 MET B O 1
ATOM 1418 N N . ALA B 1 2 ? -4.805 9.555 -25.469 1 27.09 2 ALA B N 1
ATOM 1419 C CA . ALA B 1 2 ? -4.645 10.602 -24.469 1 27.09 2 ALA B CA 1
ATOM 1420 C C . ALA B 1 2 ? -3.748 10.125 -23.328 1 27.09 2 ALA B C 1
ATOM 1422 O O . ALA B 1 2 ? -3.887 9 -22.844 1 27.09 2 ALA B O 1
ATOM 1423 N N . SER B 1 3 ? -2.562 10.539 -23.172 1 31.94 3 SER B N 1
ATOM 1424 C CA . SER B 1 3 ? -1.521 10.312 -22.172 1 31.94 3 SER B CA 1
ATOM 1425 C C . SER B 1 3 ? -2.117 10.148 -20.781 1 31.94 3 SER B C 1
ATOM 1427 O O . SER B 1 3 ? -2.846 11.016 -20.297 1 31.94 3 SER B O 1
ATOM 1429 N N . ARG B 1 4 ? -2.641 9.07 -20.453 1 36.19 4 ARG B N 1
ATOM 1430 C CA . ARG B 1 4 ? -3.346 8.922 -19.188 1 36.19 4 ARG B CA 1
ATOM 1431 C C . ARG B 1 4 ? -2.68 9.75 -18.094 1 36.19 4 ARG B C 1
ATOM 1433 O O . ARG B 1 4 ? -1.516 9.523 -17.75 1 36.19 4 ARG B O 1
ATOM 1440 N N . ALA B 1 5 ? -2.771 10.977 -18.031 1 39.66 5 ALA B N 1
ATOM 1441 C CA . ALA B 1 5 ? -2.188 11.922 -17.078 1 39.66 5 ALA B CA 1
ATOM 1442 C C . ALA B 1 5 ? -2.197 11.352 -15.656 1 39.66 5 ALA B C 1
ATOM 1444 O O . ALA B 1 5 ? -3.25 10.961 -15.148 1 39.66 5 ALA B O 1
ATOM 1445 N N . ASN B 1 6 ? -1.201 10.398 -15.352 1 50.91 6 ASN B N 1
ATOM 1446 C CA . ASN B 1 6 ? -0.996 9.789 -14.039 1 50.91 6 ASN B CA 1
ATOM 1447 C C . ASN B 1 6 ? -1.452 10.719 -12.914 1 50.91 6 ASN B C 1
ATOM 1449 O O . ASN B 1 6 ? -0.827 11.75 -12.664 1 50.91 6 ASN B O 1
ATOM 1453 N N . SER B 1 7 ? -2.809 10.82 -12.641 1 66.12 7 SER B N 1
ATOM 1454 C CA . SER B 1 7 ? -3.342 11.727 -11.633 1 66.12 7 SER B CA 1
ATOM 1455 C C . SER B 1 7 ? -2.705 11.477 -10.266 1 66.12 7 SER B C 1
ATOM 1457 O O . SER B 1 7 ? -2.395 10.336 -9.922 1 66.12 7 SER B O 1
ATOM 1459 N N . SER B 1 8 ? -2.014 12.477 -9.656 1 88.62 8 SER B N 1
ATOM 1460 C CA . SER B 1 8 ? -1.445 12.477 -8.312 1 88.62 8 SER B CA 1
ATOM 1461 C C . SER B 1 8 ? -2.42 11.891 -7.301 1 88.62 8 SER B C 1
ATOM 1463 O O . SER B 1 8 ? -3.627 12.117 -7.383 1 88.62 8 SER B O 1
ATOM 1465 N N . ALA B 1 9 ? -1.954 10.945 -6.5 1 95.12 9 ALA B N 1
ATOM 1466 C CA . ALA B 1 9 ? -2.762 10.367 -5.434 1 95.12 9 ALA B CA 1
ATOM 1467 C C . ALA B 1 9 ? -3.094 11.398 -4.367 1 95.12 9 ALA B C 1
ATOM 1469 O O . ALA B 1 9 ? -2.248 12.227 -4.004 1 95.12 9 ALA B O 1
ATOM 1470 N N . LEU B 1 10 ? -4.344 11.43 -3.93 1 96.31 10 LEU B N 1
ATOM 1471 C CA . LEU B 1 10 ? -4.676 12.242 -2.764 1 96.31 10 LEU B CA 1
ATOM 1472 C C . LEU B 1 10 ? -4.219 11.562 -1.479 1 96.31 10 LEU B C 1
ATOM 1474 O O . LEU B 1 10 ? -4.602 10.422 -1.209 1 96.31 10 LEU B O 1
ATOM 1478 N N . VAL B 1 11 ? -3.303 12.203 -0.744 1 97.56 11 VAL B N 1
ATOM 1479 C CA . VAL B 1 11 ? -2.857 11.711 0.557 1 97.56 11 VAL B CA 1
ATOM 1480 C C . VAL B 1 11 ? -3.371 12.641 1.659 1 97.56 11 VAL B C 1
ATOM 1482 O O . VAL B 1 11 ? -3.07 13.836 1.666 1 97.56 11 VAL B O 1
ATOM 1485 N N . GLU B 1 12 ? -4.203 12.094 2.514 1 97.62 12 GLU B N 1
ATOM 1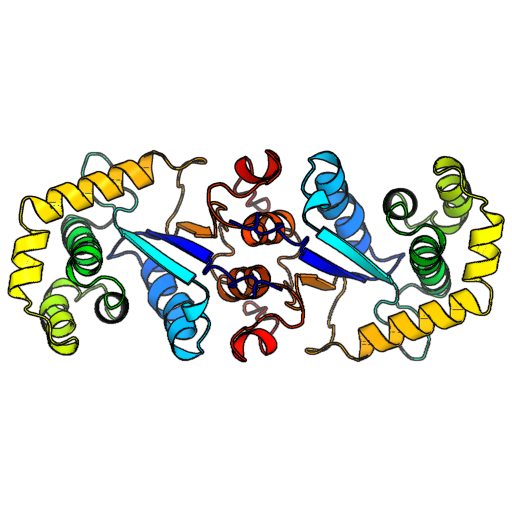486 C CA . GLU B 1 12 ? -4.676 12.812 3.691 1 97.62 12 GLU B CA 1
ATOM 1487 C C . GLU B 1 12 ? -3.984 12.312 4.957 1 97.62 12 GLU B C 1
ATOM 1489 O O . GLU B 1 12 ? -4.031 11.125 5.273 1 97.62 12 GLU B O 1
ATOM 1494 N N . PHE B 1 13 ? -3.326 13.188 5.59 1 98.56 13 PHE B N 1
ATOM 1495 C CA . PHE B 1 13 ? -2.602 12.953 6.836 1 98.56 13 PHE B CA 1
ATOM 1496 C C . PHE B 1 13 ? -3.318 13.609 8.008 1 98.56 13 PHE B C 1
ATOM 1498 O O . PHE B 1 13 ? -3.316 14.836 8.133 1 98.56 13 PHE B O 1
ATOM 1505 N N . TYR B 1 14 ? -4.039 12.828 8.82 1 98.5 14 TYR B N 1
ATOM 1506 C CA . TYR B 1 14 ? -4.664 13.305 10.047 1 98.5 14 TYR B CA 1
ATOM 1507 C C . TYR B 1 14 ? -3.693 13.219 11.219 1 98.5 14 TYR B C 1
ATOM 1509 O O . TYR B 1 14 ? -3.186 12.141 11.531 1 98.5 14 TYR B O 1
ATOM 1517 N N . GLY B 1 15 ? -3.414 14.32 11.82 1 98.12 15 GLY B N 1
ATOM 1518 C CA . GLY B 1 15 ? -2.412 14.336 12.875 1 98.12 15 GLY B CA 1
ATOM 1519 C C . GLY B 1 15 ? -2.566 15.5 13.828 1 98.12 15 GLY B C 1
ATOM 1520 O O . GLY B 1 15 ? -3.639 16.109 13.914 1 98.12 15 GLY B O 1
ATOM 1521 N N . GLU B 1 16 ? -1.499 15.664 14.672 1 97.5 16 GLU B N 1
ATOM 1522 C CA . GLU B 1 16 ? -1.396 16.719 15.672 1 97.5 16 GLU B CA 1
ATOM 1523 C C . GLU B 1 16 ? 0.027 17.266 15.75 1 97.5 16 GLU B C 1
ATOM 1525 O O . GLU B 1 16 ? 0.993 16.531 15.531 1 97.5 16 GLU B O 1
ATOM 1530 N N . SER B 1 17 ? 0.084 18.516 16.125 1 98.12 17 SER B N 1
ATOM 1531 C CA . SER B 1 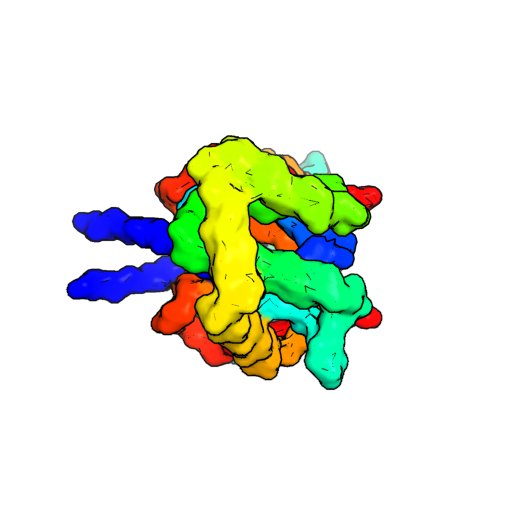17 ? 1.338 19.25 16 1 98.12 17 SER B CA 1
ATOM 1532 C C . SER B 1 17 ? 2.363 18.766 17.016 1 98.12 17 SER B C 1
ATOM 1534 O O . SER B 1 17 ? 3.568 18.828 16.781 1 98.12 17 SER B O 1
ATOM 1536 N N . LEU B 1 18 ? 1.938 18.297 18.203 1 97.62 18 LEU B N 1
ATOM 1537 C CA . LEU B 1 18 ? 2.887 17.953 19.25 1 97.62 18 LEU B CA 1
ATOM 1538 C C . LEU B 1 18 ? 2.92 16.438 19.484 1 97.62 18 LEU B C 1
ATOM 1540 O O . LEU B 1 18 ? 3.15 15.992 20.609 1 97.62 18 LEU B O 1
ATOM 1544 N N . CYS B 1 19 ? 2.656 15.688 18.531 1 96.62 19 CYS B N 1
ATOM 1545 C CA . CYS B 1 19 ? 2.639 14.234 18.625 1 96.62 19 CYS B CA 1
ATOM 1546 C C . CYS B 1 19 ? 3.922 13.633 18.078 1 96.62 19 CYS B C 1
ATOM 1548 O O . CYS B 1 19 ? 4.25 13.844 16.906 1 96.62 19 CYS B O 1
ATOM 1550 N N . PRO B 1 20 ? 4.59 12.82 18.938 1 97.12 20 PRO B N 1
ATOM 1551 C CA . PRO B 1 20 ? 5.863 12.25 18.5 1 97.12 20 PRO B CA 1
ATOM 1552 C C . PRO B 1 20 ? 5.723 11.391 17.234 1 97.12 20 PRO B C 1
ATOM 1554 O O . PRO B 1 20 ? 6.59 11.422 16.359 1 97.12 20 PRO B O 1
ATOM 1557 N N . ASP B 1 21 ? 4.656 10.609 17.156 1 96.69 21 ASP B N 1
ATOM 1558 C CA . ASP B 1 21 ? 4.461 9.766 15.977 1 96.69 21 ASP B CA 1
ATOM 1559 C C . ASP B 1 21 ? 4.148 10.617 14.742 1 96.69 21 ASP B C 1
ATOM 1561 O O . ASP B 1 21 ? 4.523 10.258 13.625 1 96.69 21 ASP B O 1
ATOM 1565 N N . CYS B 1 22 ? 3.465 11.742 14.922 1 98 22 CYS B N 1
ATOM 1566 C CA . CYS B 1 22 ? 3.232 12.656 13.805 1 98 22 CYS B CA 1
ATOM 1567 C C . CYS B 1 22 ? 4.531 13.328 13.367 1 98 22 CYS B C 1
ATOM 1569 O O . CYS B 1 22 ? 4.742 13.562 12.18 1 98 22 CYS B O 1
ATOM 1571 N N . ARG B 1 23 ? 5.383 13.594 14.344 1 98.38 23 ARG B N 1
ATOM 1572 C CA . ARG B 1 23 ? 6.723 14.062 14.016 1 98.38 23 ARG B CA 1
ATOM 1573 C C . ARG B 1 23 ? 7.461 13.047 13.148 1 98.38 23 ARG B C 1
ATOM 1575 O O . ARG B 1 23 ? 8.086 13.406 12.148 1 98.38 23 ARG B O 1
ATOM 1582 N N . HIS B 1 24 ? 7.395 11.812 13.547 1 98.25 24 HIS B N 1
ATOM 1583 C CA . HIS B 1 24 ? 7.992 10.734 12.773 1 98.25 24 HIS B CA 1
ATOM 1584 C C . HIS B 1 24 ? 7.43 10.695 11.359 1 98.25 24 HIS B C 1
ATOM 1586 O O . HIS B 1 24 ? 8.188 10.602 10.383 1 98.25 24 HIS B O 1
ATOM 1592 N N . MET B 1 25 ? 6.129 10.836 11.172 1 98.25 25 MET B N 1
ATOM 1593 C CA . MET B 1 25 ? 5.477 10.875 9.867 1 98.25 25 MET B CA 1
ATOM 1594 C C . MET B 1 25 ? 6.035 12.008 9.008 1 98.25 25 MET B C 1
ATOM 1596 O O . MET B 1 25 ? 6.348 11.812 7.836 1 98.25 25 MET B O 1
ATOM 1600 N N . VAL B 1 26 ? 6.219 13.164 9.609 1 98.81 26 VAL B N 1
ATOM 1601 C CA . VAL B 1 26 ? 6.652 14.352 8.883 1 98.8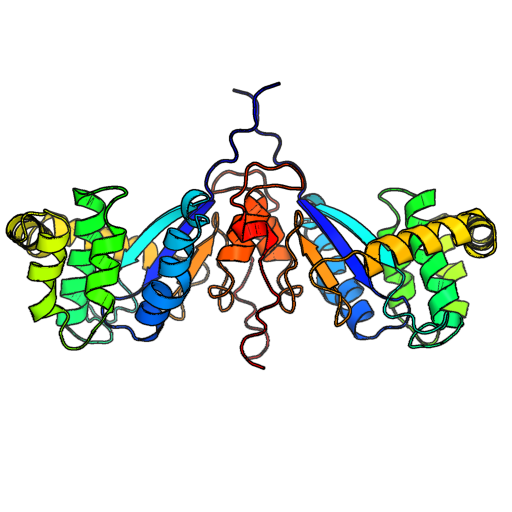1 26 VAL B CA 1
ATOM 1602 C C . VAL B 1 26 ? 8.125 14.219 8.5 1 98.81 26 VAL B C 1
ATOM 1604 O O . VAL B 1 26 ? 8.484 14.375 7.328 1 98.81 26 VAL B O 1
ATOM 1607 N N . LEU B 1 27 ? 8.953 13.812 9.43 1 98.75 27 LEU B N 1
ATOM 1608 C CA . LEU B 1 27 ? 10.398 13.938 9.227 1 98.75 27 LEU B CA 1
ATOM 1609 C C . LEU B 1 27 ? 10.969 12.672 8.594 1 98.75 27 LEU B C 1
ATOM 1611 O O . LEU B 1 27 ? 11.945 12.734 7.844 1 98.75 27 LEU B O 1
ATOM 1615 N N . ASP B 1 28 ? 10.352 11.531 8.883 1 98.31 28 ASP B N 1
ATOM 1616 C CA . ASP B 1 28 ? 11 10.281 8.516 1 98.31 28 ASP B CA 1
ATOM 1617 C C . ASP B 1 28 ? 10.242 9.586 7.379 1 98.31 28 ASP B C 1
ATOM 1619 O O . ASP B 1 28 ? 10.789 8.711 6.711 1 98.31 28 ASP B O 1
ATOM 1623 N N . VAL B 1 29 ? 9.016 9.992 7.145 1 98.06 29 VAL B N 1
ATOM 1624 C CA . VAL B 1 29 ? 8.234 9.359 6.086 1 98.06 29 VAL B CA 1
ATOM 1625 C C . VAL B 1 29 ? 8.008 10.352 4.949 1 98.06 29 VAL B C 1
ATOM 1627 O O . VAL B 1 29 ? 8.445 10.133 3.82 1 98.06 29 VAL B O 1
ATOM 1630 N N . LEU B 1 30 ? 7.516 11.57 5.266 1 98.62 30 LEU B N 1
ATOM 1631 C CA . LEU B 1 30 ? 7.129 12.523 4.234 1 98.62 30 LEU B CA 1
ATOM 1632 C C . LEU B 1 30 ? 8.352 13.266 3.697 1 98.62 30 LEU B C 1
ATOM 1634 O O . LEU B 1 30 ? 8.508 13.414 2.484 1 98.62 30 LEU B O 1
ATOM 1638 N N . ALA B 1 31 ? 9.195 13.766 4.57 1 98.56 31 ALA B N 1
ATOM 1639 C CA . ALA B 1 31 ? 10.312 14.602 4.148 1 98.56 31 ALA B CA 1
ATOM 1640 C C . ALA B 1 31 ? 11.188 13.875 3.129 1 98.56 31 ALA B C 1
ATOM 1642 O O . ALA B 1 31 ? 11.508 14.422 2.072 1 98.56 31 ALA B O 1
ATOM 1643 N N . PRO B 1 32 ? 11.555 12.594 3.33 1 97.62 32 PRO B N 1
ATOM 1644 C CA . PRO B 1 32 ? 12.352 11.883 2.328 1 97.62 32 PRO B CA 1
ATOM 1645 C C . PRO B 1 32 ? 11.648 11.781 0.978 1 97.62 32 PRO B C 1
ATOM 1647 O O . PRO B 1 32 ? 12.305 11.766 -0.066 1 97.62 32 PRO B O 1
ATOM 1650 N N . LEU B 1 33 ? 10.312 11.781 0.926 1 97.62 33 LEU B N 1
ATOM 1651 C CA . LEU B 1 33 ? 9.586 11.68 -0.332 1 97.62 33 LEU B CA 1
ATOM 1652 C C . LEU B 1 33 ? 9.734 12.961 -1.148 1 97.62 33 LEU B C 1
ATOM 1654 O O . LEU B 1 33 ? 9.719 12.922 -2.381 1 97.62 33 LEU B O 1
ATOM 1658 N N . TYR B 1 34 ? 9.844 14.086 -0.459 1 97.31 34 TYR B N 1
ATOM 1659 C CA . TYR B 1 34 ? 10.094 15.344 -1.151 1 97.31 34 TYR B CA 1
ATOM 1660 C C . TYR B 1 34 ? 11.516 15.398 -1.693 1 97.31 34 TYR B C 1
ATOM 1662 O O . TYR B 1 34 ? 11.75 15.922 -2.781 1 97.31 34 TYR B O 1
ATOM 1670 N N . GLU B 1 35 ? 12.406 14.789 -1 1 97 35 GLU B N 1
ATOM 1671 C CA . GLU B 1 35 ? 13.812 14.805 -1.391 1 97 35 GLU B CA 1
ATOM 1672 C C . GLU B 1 35 ? 14.07 13.891 -2.586 1 97 35 GLU B C 1
ATOM 1674 O O . GLU B 1 35 ? 14.828 14.242 -3.488 1 97 35 GLU B O 1
ATOM 1679 N N . ASN B 1 36 ? 13.375 12.75 -2.664 1 96.19 36 ASN B N 1
ATOM 1680 C CA . ASN B 1 36 ? 13.703 11.773 -3.701 1 96.19 36 ASN B CA 1
ATOM 1681 C C . ASN B 1 36 ? 12.742 11.875 -4.883 1 96.19 36 ASN B C 1
ATOM 1683 O O . ASN B 1 36 ? 12.844 11.094 -5.836 1 96.19 36 ASN B O 1
ATOM 1687 N N . GLY B 1 37 ? 11.789 12.805 -4.828 1 95.88 37 GLY B N 1
ATOM 1688 C CA . GLY B 1 37 ? 10.93 13.094 -5.965 1 95.88 37 GLY B CA 1
ATOM 1689 C C . GLY B 1 37 ? 9.617 12.336 -5.93 1 95.88 37 GLY B C 1
ATOM 1690 O O . GLY B 1 37 ? 8.711 12.617 -6.719 1 95.88 37 GLY B O 1
ATOM 1691 N N . VAL B 1 38 ? 9.383 11.414 -4.992 1 96.44 38 VAL B N 1
ATOM 1692 C CA . VAL B 1 38 ? 8.18 10.586 -4.941 1 96.44 38 VAL B CA 1
ATOM 1693 C C . VAL B 1 38 ? 6.977 11.453 -4.578 1 96.44 38 VAL B C 1
ATOM 1695 O O . VAL B 1 38 ? 5.852 11.164 -4.988 1 96.44 38 VAL B O 1
ATOM 1698 N N . ALA B 1 39 ? 7.246 12.586 -3.871 1 96.94 39 ALA B N 1
ATOM 1699 C CA . ALA B 1 39 ? 6.156 13.445 -3.428 1 96.94 39 ALA B CA 1
ATOM 1700 C C . ALA B 1 39 ? 5.41 14.047 -4.617 1 96.94 39 ALA B C 1
ATOM 1702 O O . ALA B 1 39 ? 4.289 14.539 -4.469 1 96.94 39 ALA B O 1
ATOM 1703 N N . GLN B 1 40 ? 5.996 14.047 -5.855 1 95.62 40 GLN B N 1
ATOM 1704 C CA . GLN B 1 40 ? 5.301 14.562 -7.031 1 95.62 40 GLN B CA 1
ATOM 1705 C C . GLN B 1 40 ? 4.109 13.68 -7.395 1 95.62 40 GLN B C 1
ATOM 1707 O O . GLN B 1 40 ? 3.252 14.078 -8.188 1 95.62 40 GLN B O 1
ATOM 1712 N N . LEU B 1 41 ? 4.062 12.477 -6.824 1 95.56 41 LEU B N 1
ATOM 1713 C CA . LEU B 1 41 ? 3 11.523 -7.129 1 95.56 41 LEU B CA 1
ATOM 1714 C C . LEU B 1 41 ? 1.788 11.758 -6.23 1 95.56 41 LEU B C 1
ATOM 1716 O O . LEU B 1 41 ? 0.794 11.031 -6.324 1 95.56 41 LEU B O 1
ATOM 1720 N N . MET B 1 42 ? 1.855 12.867 -5.344 1 96.25 42 MET B N 1
ATOM 1721 C CA . MET B 1 42 ? 0.73 13.016 -4.426 1 96.25 42 MET B CA 1
ATOM 1722 C C . MET B 1 42 ? 0.311 14.477 -4.309 1 96.25 42 MET B C 1
ATOM 1724 O O . MET B 1 42 ? 1.099 15.375 -4.598 1 96.25 42 MET B O 1
ATOM 1728 N N . HIS B 1 43 ? -0.918 14.672 -4.023 1 96.31 43 HIS B N 1
ATOM 1729 C CA . HIS B 1 43 ? -1.434 15.867 -3.365 1 96.31 43 HIS B CA 1
ATOM 1730 C C . HIS B 1 43 ? -1.641 15.625 -1.873 1 96.31 43 HIS B C 1
ATOM 1732 O O . HIS B 1 43 ? -2.531 14.867 -1.479 1 96.31 43 HIS B O 1
ATOM 1738 N N . LEU B 1 44 ? -0.829 16.281 -1.028 1 98 44 LEU B N 1
ATOM 1739 C CA . LEU B 1 44 ? -0.815 16.047 0.41 1 98 44 LEU B CA 1
ATOM 1740 C C . LEU B 1 44 ? -1.684 17.062 1.14 1 98 44 LEU B C 1
ATOM 1742 O O . LEU B 1 44 ? -1.583 18.266 0.887 1 98 44 LEU B O 1
ATOM 1746 N N . LYS B 1 45 ? -2.547 16.594 1.905 1 98.06 45 LYS B N 1
ATOM 1747 C CA . LYS B 1 45 ? -3.289 17.406 2.867 1 98.06 45 LYS B CA 1
ATOM 1748 C C . LYS B 1 45 ? -2.99 16.969 4.301 1 98.06 45 LYS B C 1
ATOM 1750 O O . LYS B 1 45 ? -3.025 15.781 4.609 1 98.06 45 LYS B O 1
ATOM 1755 N N . TYR B 1 46 ? -2.547 17.891 5.086 1 98.62 46 TYR B N 1
ATOM 1756 C CA . TYR B 1 46 ? -2.395 17.656 6.516 1 98.62 46 TYR B CA 1
ATOM 1757 C C . TYR B 1 46 ? -3.598 18.188 7.285 1 98.62 46 TYR B C 1
ATOM 1759 O O . TYR B 1 46 ? -3.803 19.406 7.367 1 98.62 46 TYR B O 1
ATOM 1767 N N . ILE B 1 47 ? -4.465 17.328 7.77 1 98.75 47 ILE B N 1
ATOM 1768 C CA . ILE B 1 47 ? -5.586 17.703 8.625 1 98.75 47 ILE B CA 1
ATOM 1769 C C . ILE B 1 47 ? -5.141 17.688 10.086 1 98.75 47 ILE B C 1
ATOM 1771 O O . ILE B 1 47 ? -5.156 16.656 10.742 1 98.75 47 ILE B O 1
ATOM 1775 N N . ALA B 1 48 ? -4.766 18.828 10.594 1 98.5 48 ALA B N 1
ATOM 1776 C CA . ALA B 1 48 ? -4.227 18.938 11.953 1 98.5 48 ALA B CA 1
ATOM 1777 C C . ALA B 1 48 ? -5.336 19.188 12.961 1 98.5 48 ALA B C 1
ATOM 1779 O O . ALA B 1 48 ? -5.957 20.25 12.969 1 98.5 48 ALA B O 1
ATOM 1780 N N . TYR B 1 49 ? -5.637 18.281 13.742 1 97 49 TYR B N 1
ATOM 1781 C CA . TYR B 1 49 ? -6.672 18.312 14.766 1 97 49 TYR B CA 1
ATOM 1782 C C . TYR B 1 49 ? -6.379 17.312 15.875 1 97 49 TYR B C 1
ATOM 1784 O O . TYR B 1 49 ? -6.242 17.688 17.047 1 97 49 TYR B O 1
ATOM 1792 N N . GLY B 1 50 ? -6.125 16.062 15.438 1 90.81 50 GLY B N 1
ATOM 1793 C CA . GLY B 1 50 ? -5.746 14.992 16.344 1 90.81 50 GLY B CA 1
ATOM 1794 C C . GLY B 1 50 ? -6.902 14.5 17.188 1 90.81 50 GLY B C 1
ATOM 1795 O O . GLY B 1 50 ? -8.039 14.438 16.719 1 90.81 50 GLY B O 1
ATOM 1796 N N . LYS B 1 51 ? -6.551 14.016 18.281 1 87.94 51 LYS B N 1
ATOM 1797 C CA . LYS B 1 51 ? -7.516 13.461 19.234 1 87.94 51 LYS B CA 1
ATOM 1798 C C . LYS B 1 51 ? -7.953 14.508 20.25 1 87.94 51 LYS B C 1
ATOM 1800 O O . LYS B 1 51 ? -7.188 14.867 21.141 1 87.94 51 LYS B O 1
ATOM 1805 N N . VAL B 1 52 ? -9.062 15.141 19.969 1 87.81 52 VAL B N 1
ATOM 1806 C CA . VAL B 1 52 ? -9.602 16.172 20.859 1 87.81 52 VAL B CA 1
ATOM 1807 C C . VAL B 1 52 ? -10.719 15.586 21.719 1 87.81 52 VAL B C 1
ATOM 1809 O O . VAL B 1 52 ? -11.578 14.859 21.219 1 87.81 52 VAL B O 1
ATOM 1812 N N . LYS B 1 53 ? -10.578 15.789 22.984 1 84.44 53 LYS B N 1
ATOM 1813 C CA . LYS B 1 53 ? -11.617 15.398 23.938 1 84.44 53 LYS B CA 1
ATOM 1814 C C . LYS B 1 53 ? -12.125 16.594 24.719 1 84.44 53 LYS B C 1
ATOM 1816 O O . LYS B 1 53 ? -11.336 17.297 25.359 1 84.44 53 LYS B O 1
ATOM 1821 N N . ASP B 1 54 ? -13.383 16.859 24.672 1 84.56 54 ASP B N 1
ATOM 1822 C CA . ASP B 1 54 ? -14 17.953 25.406 1 84.56 54 ASP B CA 1
ATOM 1823 C C . ASP B 1 54 ? -13.312 19.281 25.094 1 84.56 54 ASP B C 1
ATOM 1825 O O . ASP B 1 54 ? -13.008 20.062 26 1 84.56 54 ASP B O 1
ATOM 1829 N N . GLY B 1 55 ? -12.891 19.406 23.906 1 81.06 55 GLY B N 1
ATOM 1830 C CA . GLY B 1 55 ? -12.297 20.641 23.438 1 81.06 55 GLY B CA 1
ATOM 1831 C C . GLY B 1 55 ? -10.82 20.766 23.75 1 81.06 55 GLY B C 1
ATOM 1832 O O . GLY B 1 55 ? -10.195 21.781 23.469 1 81.06 55 GLY B O 1
ATOM 1833 N N . GLN B 1 56 ? -10.281 19.766 24.312 1 89.5 56 GLN B N 1
ATOM 1834 C CA . GLN B 1 56 ? -8.875 19.797 24.688 1 89.5 56 GLN B CA 1
ATOM 1835 C C . GLN B 1 56 ? -8.047 18.875 23.812 1 89.5 56 GLN B C 1
ATOM 1837 O O . GLN B 1 56 ? -8.422 17.719 23.594 1 89.5 56 GLN B O 1
ATOM 1842 N N . CYS B 1 57 ? -6.945 19.453 23.344 1 93.38 57 CYS B N 1
ATOM 1843 C CA . CYS B 1 57 ? -6 18.641 22.594 1 93.38 57 CYS B CA 1
ATOM 1844 C C . CYS B 1 57 ? -5.254 17.688 23.5 1 93.38 57 CYS B C 1
ATOM 1846 O O . CYS B 1 57 ? -5.082 17.953 24.688 1 93.38 57 CYS B O 1
ATOM 1848 N N . GLN B 1 58 ? -4.82 16.578 22.969 1 89.12 58 GLN B N 1
ATOM 1849 C CA . GLN B 1 58 ? -4.188 15.5 23.734 1 89.12 58 GLN B CA 1
ATOM 1850 C C . GLN B 1 58 ? -2.945 16 24.469 1 89.12 58 GLN B C 1
ATOM 1852 O O . GLN B 1 58 ? -2.693 15.617 25.609 1 89.12 58 GLN B O 1
ATOM 1857 N N . HIS B 1 59 ? -2.174 16.984 23.828 1 92 59 HIS B N 1
ATOM 1858 C CA . HIS B 1 59 ? -0.94 17.469 24.438 1 92 59 HIS B CA 1
ATOM 1859 C C . HIS B 1 59 ? -1.075 18.938 24.844 1 92 59 HIS B C 1
ATOM 1861 O O . HIS B 1 59 ? -0.111 19.703 24.766 1 92 59 HIS B O 1
ATOM 1867 N N . GLY B 1 60 ? -2.344 19.375 25.062 1 91.56 60 GLY B N 1
ATOM 1868 C CA . GLY B 1 60 ? -2.561 20.688 25.672 1 91.56 60 GLY B CA 1
ATOM 1869 C C . GLY B 1 60 ? -2.859 21.766 24.656 1 91.56 60 GLY B C 1
ATOM 1870 O O . GLY B 1 60 ? -2.967 21.5 23.469 1 91.56 60 GLY B O 1
ATOM 1871 N N . THR B 1 61 ? -2.92 23.016 25.203 1 93.25 61 THR B N 1
ATOM 1872 C CA . THR B 1 61 ? -3.395 24.156 24.438 1 93.25 61 THR B CA 1
ATOM 1873 C C . THR B 1 61 ? -2.404 24.516 23.328 1 93.25 61 THR B C 1
ATOM 1875 O O . THR B 1 61 ? -2.803 24.969 22.266 1 93.25 61 THR B O 1
ATOM 1878 N N . VAL B 1 62 ? -1.096 24.297 23.641 1 95.62 62 VAL B N 1
ATOM 1879 C CA . VAL B 1 62 ? -0.071 24.609 22.641 1 95.62 62 VAL B CA 1
ATOM 1880 C C . VAL B 1 62 ? -0.276 23.75 21.391 1 95.62 62 VAL B C 1
ATOM 1882 O O . VAL B 1 62 ? -0.135 24.234 20.266 1 95.62 62 VAL B O 1
ATOM 1885 N N . GLU B 1 63 ? -0.639 22.516 21.594 1 97.19 63 GLU B N 1
ATOM 1886 C CA . GLU B 1 63 ? -0.909 21.625 20.469 1 97.19 63 GLU B CA 1
ATOM 1887 C C . GLU B 1 63 ? -2.055 22.156 19.609 1 97.19 63 GLU B C 1
ATOM 1889 O O . GLU B 1 63 ? -1.95 22.188 18.391 1 97.19 63 GLU B O 1
ATOM 1894 N N . CYS B 1 64 ? -3.16 22.609 20.281 1 96.12 64 CYS B N 1
ATOM 1895 C CA . CYS B 1 64 ? -4.301 23.156 19.547 1 96.12 64 CYS B CA 1
ATOM 1896 C C . CYS B 1 64 ? -3.895 24.391 18.75 1 96.12 64 CYS B C 1
ATOM 1898 O O . CYS B 1 64 ? -4.301 24.562 17.609 1 96.12 64 CYS B O 1
ATOM 1900 N N . LYS B 1 65 ? -3.133 25.172 19.391 1 96.44 65 LYS B N 1
ATOM 1901 C CA . LYS B 1 65 ? -2.684 26.391 18.734 1 96.44 65 LYS B CA 1
ATOM 1902 C C . LYS B 1 65 ? -1.899 26.078 17.469 1 96.44 65 LYS B C 1
ATOM 1904 O O . LYS B 1 65 ? -2.189 26.625 16.391 1 96.44 65 LYS B O 1
ATOM 1909 N N . TYR B 1 66 ? -0.981 25.172 17.547 1 98.19 66 TYR B N 1
ATOM 1910 C CA . TYR B 1 66 ? -0.1 24.969 16.391 1 98.19 66 TYR B CA 1
ATOM 1911 C C . TYR B 1 66 ? -0.723 24.016 15.391 1 98.19 66 TYR B C 1
ATOM 1913 O O . TYR B 1 66 ? -0.296 23.953 14.234 1 98.19 66 TYR B O 1
ATOM 1921 N N . ASN B 1 67 ? -1.753 23.26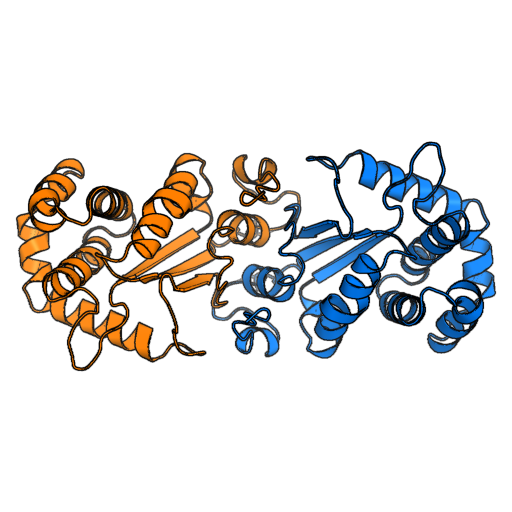6 15.828 1 98.31 67 ASN B N 1
ATOM 1922 C CA . ASN B 1 67 ? -2.621 22.672 14.812 1 98.31 67 ASN B CA 1
ATOM 1923 C C . ASN B 1 67 ? -3.176 23.734 13.867 1 98.31 67 ASN B C 1
ATOM 1925 O O . ASN B 1 67 ? -3.162 23.547 12.648 1 98.31 67 ASN B O 1
ATOM 1929 N N . ARG B 1 68 ? -3.59 24.828 14.43 1 97.81 68 ARG B N 1
ATOM 1930 C CA . ARG B 1 68 ? -4.137 25.906 13.617 1 97.81 68 ARG B CA 1
ATOM 1931 C C . ARG B 1 68 ? -3.062 26.516 12.727 1 97.81 68 ARG B C 1
ATOM 1933 O O . ARG B 1 68 ? -3.34 26.891 11.586 1 97.81 68 ARG B O 1
ATOM 1940 N N . TYR B 1 69 ? -1.836 26.625 13.242 1 98.56 69 TYR B N 1
ATOM 1941 C CA . TYR B 1 69 ? -0.744 27.141 12.422 1 98.56 69 TYR B CA 1
ATOM 1942 C C . TYR B 1 69 ? -0.502 26.266 11.203 1 98.56 69 TYR B C 1
ATOM 1944 O O . TYR B 1 69 ? -0.274 26.766 10.102 1 98.56 69 TYR B O 1
ATOM 1952 N N . ILE B 1 70 ? -0.558 24.953 11.375 1 98.75 70 ILE B N 1
ATOM 1953 C CA . ILE B 1 70 ? -0.358 24 10.289 1 98.75 70 ILE B CA 1
ATOM 1954 C C . ILE B 1 70 ? -1.478 24.141 9.258 1 98.75 70 ILE B C 1
ATOM 1956 O O . ILE B 1 70 ? -1.219 24.234 8.055 1 98.75 70 ILE B O 1
ATOM 1960 N N . ASN B 1 71 ? -2.697 24.234 9.742 1 98.81 71 ASN B N 1
ATOM 1961 C CA . ASN B 1 71 ? -3.832 24.406 8.844 1 98.81 71 ASN B CA 1
ATOM 1962 C C . ASN B 1 71 ? -3.754 25.75 8.109 1 98.81 71 ASN B C 1
ATOM 1964 O O . ASN B 1 71 ? -4.039 25.828 6.914 1 98.81 71 ASN B O 1
ATOM 1968 N N . CYS B 1 72 ? -3.338 26.797 8.797 1 98.81 72 CYS B N 1
ATOM 1969 C CA . CYS B 1 72 ? -3.203 28.125 8.195 1 98.81 72 CYS B CA 1
ATOM 1970 C C . CYS B 1 72 ? -2.096 28.141 7.152 1 98.81 72 CYS B C 1
ATOM 1972 O O . CYS B 1 72 ? -2.229 28.781 6.109 1 98.81 72 CYS B O 1
ATOM 1974 N N . ALA B 1 73 ? -0.995 27.469 7.461 1 98.75 73 ALA B N 1
ATOM 1975 C CA . ALA B 1 73 ? 0.093 27.391 6.492 1 98.75 73 ALA B CA 1
ATOM 1976 C C . ALA B 1 73 ? -0.393 26.828 5.16 1 98.75 73 ALA B C 1
ATOM 1978 O O . ALA B 1 73 ? -0.054 27.344 4.094 1 98.75 73 ALA B O 1
ATOM 1979 N N . GLN B 1 74 ? -1.179 25.812 5.184 1 98.5 74 GLN B N 1
ATOM 1980 C CA . GLN B 1 74 ? -1.722 25.203 3.973 1 98.5 74 GLN B CA 1
ATOM 1981 C C . GLN B 1 74 ? -2.682 26.156 3.262 1 98.5 74 GLN B C 1
ATOM 1983 O O . GLN B 1 74 ? -2.664 26.25 2.033 1 98.5 74 GLN B O 1
ATOM 1988 N N . SER B 1 75 ? -3.514 26.812 4.004 1 98.31 75 SER B N 1
ATOM 1989 C CA . SER B 1 75 ? -4.512 27.719 3.439 1 98.31 75 SER B CA 1
ATOM 1990 C C . SER B 1 75 ? -3.854 28.922 2.779 1 98.31 75 SER B C 1
ATOM 1992 O O . SER B 1 75 ? -4.285 29.375 1.712 1 98.31 75 SER B O 1
ATOM 1994 N N . LEU B 1 76 ? -2.828 29.422 3.35 1 98.19 76 LEU B N 1
ATOM 1995 C CA . LEU B 1 76 ? -2.221 30.672 2.92 1 98.19 76 LEU B CA 1
ATOM 1996 C C . LEU B 1 76 ? -1.187 30.438 1.826 1 98.19 76 LEU B C 1
ATOM 1998 O O . LEU B 1 76 ? -0.97 31.297 0.968 1 98.19 76 LEU B O 1
ATOM 2002 N N . HIS B 1 77 ? -0.572 29.234 1.812 1 97.31 77 HIS B N 1
ATOM 2003 C CA . HIS B 1 77 ? 0.604 29.094 0.963 1 97.31 77 HIS B CA 1
ATOM 2004 C C . HIS B 1 77 ? 0.476 27.875 0.044 1 97.31 77 HIS B C 1
ATOM 2006 O O . HIS B 1 77 ? 1.457 27.453 -0.57 1 97.31 77 HIS B O 1
ATOM 2012 N N . GLY B 1 78 ? -0.708 27.312 -0.032 1 92.38 78 GLY B N 1
ATOM 2013 C CA . GLY B 1 78 ? -1.015 26.281 -1.008 1 92.38 78 GLY B CA 1
ATOM 2014 C C . GLY B 1 78 ? -0.078 25.094 -0.93 1 92.38 78 GLY B C 1
ATOM 2015 O O . GLY B 1 78 ? 0.086 24.484 0.135 1 92.38 78 GLY B O 1
ATOM 2016 N N . ASP B 1 79 ? 0.717 24.875 -2.004 1 90.25 79 ASP B N 1
ATOM 2017 C CA . ASP B 1 79 ? 1.515 23.656 -2.119 1 90.25 79 ASP B CA 1
ATOM 2018 C C . ASP B 1 79 ? 2.906 23.859 -1.521 1 90.25 79 ASP B C 1
ATOM 2020 O O . ASP B 1 79 ? 3.701 22.922 -1.463 1 90.25 79 ASP B O 1
ATOM 2024 N N . SER B 1 80 ? 3.191 25.062 -0.95 1 95.31 80 SER B N 1
ATOM 2025 C CA . SER B 1 80 ? 4.535 25.344 -0.462 1 95.31 80 SER B CA 1
ATOM 2026 C C . SER B 1 80 ? 4.598 25.266 1.061 1 95.31 80 SER B C 1
ATOM 2028 O O . SER B 1 80 ? 5.559 25.75 1.671 1 95.31 80 SER B O 1
ATOM 2030 N N . TRP B 1 81 ? 3.643 24.656 1.66 1 98.19 81 TRP B N 1
ATOM 2031 C CA . TRP B 1 81 ? 3.488 24.719 3.109 1 98.19 81 TRP B CA 1
ATOM 2032 C C . TRP B 1 81 ? 4.391 23.703 3.799 1 98.19 81 TRP B C 1
ATOM 2034 O O . TRP B 1 81 ? 4.781 23.891 4.953 1 98.19 81 TRP B O 1
ATOM 2044 N N . PHE B 1 82 ? 4.809 22.609 3.18 1 98.56 82 PHE B N 1
ATOM 2045 C CA . PHE B 1 82 ? 5.387 21.453 3.85 1 98.56 82 PHE B CA 1
ATOM 2046 C C . PHE B 1 82 ? 6.719 21.812 4.5 1 98.56 82 PHE B C 1
ATOM 2048 O O . PHE B 1 82 ? 6.992 21.422 5.633 1 98.56 82 PHE B O 1
ATOM 2055 N N . PRO B 1 83 ? 7.547 22.641 3.846 1 98.25 83 PRO B N 1
ATOM 2056 C CA . PRO B 1 83 ? 8.812 22.969 4.504 1 98.25 83 PRO B CA 1
ATOM 2057 C C . PRO B 1 83 ? 8.609 23.688 5.84 1 98.25 83 PRO B C 1
ATOM 2059 O O . PRO B 1 83 ? 9.406 23.516 6.766 1 98.25 83 PRO B O 1
ATOM 2062 N N . TYR B 1 84 ? 7.598 24.5 5.957 1 98.69 84 TYR B N 1
ATOM 2063 C CA . TYR B 1 84 ? 7.277 25.141 7.227 1 98.69 84 TYR B CA 1
ATOM 2064 C C . TYR B 1 84 ? 6.949 24.094 8.297 1 98.69 84 TYR B C 1
ATOM 2066 O O . TYR B 1 84 ? 7.461 24.172 9.414 1 98.69 84 TYR B O 1
ATOM 2074 N N . VAL B 1 85 ? 6.137 23.078 7.949 1 98.69 85 VAL B N 1
ATOM 2075 C CA . VAL B 1 85 ? 5.73 22.031 8.883 1 98.69 85 VAL B CA 1
ATOM 2076 C C . VAL B 1 85 ? 6.934 21.172 9.242 1 98.69 85 VAL B C 1
ATOM 2078 O O . VAL B 1 85 ? 7.082 20.75 10.391 1 98.69 85 VAL B O 1
ATOM 2081 N N . GLN B 1 86 ? 7.773 20.938 8.281 1 98.62 86 GLN B N 1
ATOM 2082 C CA . GLN B 1 86 ? 9.016 20.219 8.555 1 98.62 86 GLN B CA 1
ATOM 2083 C C . GLN B 1 86 ? 9.852 20.953 9.602 1 98.62 86 GLN B C 1
ATOM 2085 O O . GLN B 1 86 ? 10.383 20.328 10.523 1 98.62 86 GLN B O 1
ATOM 2090 N N . CYS B 1 87 ? 9.945 22.219 9.445 1 98.62 87 CYS B N 1
ATOM 2091 C CA . CYS B 1 87 ? 10.68 23.062 10.383 1 98.62 87 CYS B CA 1
ATOM 2092 C C . CYS B 1 87 ? 10.078 22.969 11.781 1 98.62 87 CYS B C 1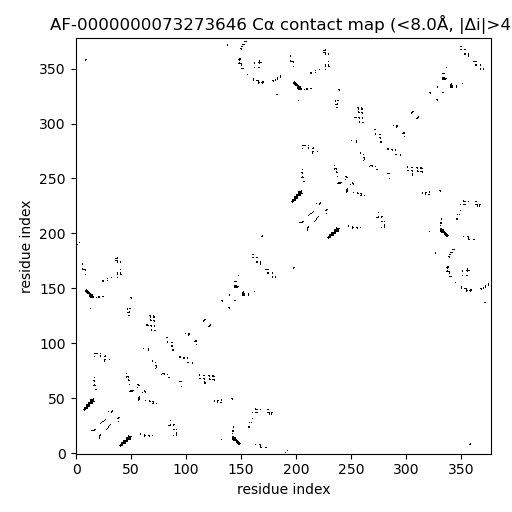
ATOM 2094 O O . CYS B 1 87 ? 10.797 22.781 12.766 1 98.62 87 CYS B O 1
ATOM 2096 N N . LEU B 1 88 ? 8.742 23.047 11.898 1 98.56 88 LEU B N 1
ATOM 2097 C CA . LEU B 1 88 ? 8.047 22.969 13.18 1 98.56 88 LEU B CA 1
ATOM 2098 C C . LEU B 1 88 ? 8.32 21.625 13.859 1 98.56 88 LEU B C 1
ATOM 2100 O O . LEU B 1 88 ? 8.43 21.562 15.086 1 98.56 88 LEU B O 1
ATOM 2104 N N . ALA B 1 89 ? 8.414 20.562 13.07 1 98.38 89 ALA B N 1
ATOM 2105 C CA . ALA B 1 89 ? 8.477 19.203 13.594 1 98.38 89 ALA B CA 1
ATOM 2106 C C . ALA B 1 89 ? 9.859 18.891 14.148 1 98.38 89 ALA B C 1
ATOM 2108 O O . ALA B 1 89 ? 10.039 17.891 14.852 1 98.38 89 ALA B O 1
ATOM 2109 N N . LYS B 1 90 ? 10.836 19.688 13.836 1 97.94 90 LYS B N 1
ATOM 2110 C CA . LYS B 1 90 ? 12.211 19.375 14.203 1 97.94 90 LYS B CA 1
ATOM 2111 C C . LYS B 1 90 ? 12.359 19.266 15.719 1 97.94 90 LYS B C 1
ATOM 2113 O O . LYS B 1 90 ? 13.094 18.391 16.203 1 97.94 90 LYS B O 1
ATOM 2118 N N . ASN B 1 91 ? 11.695 20.141 16.438 1 95.94 91 ASN B N 1
ATOM 2119 C CA . ASN B 1 91 ? 11.711 20.094 17.906 1 95.94 91 ASN B CA 1
ATOM 2120 C C . ASN B 1 91 ? 10.352 20.453 18.484 1 95.94 91 ASN B C 1
ATOM 2122 O O . ASN B 1 91 ? 10.016 21.641 18.609 1 95.94 91 ASN B O 1
ATOM 2126 N N . LEU B 1 92 ? 9.672 19.484 18.984 1 96.94 92 LEU B N 1
ATOM 2127 C CA . LEU B 1 92 ? 8.297 19.672 19.438 1 96.94 92 LEU B CA 1
ATOM 2128 C C . LEU B 1 92 ? 8.25 20.531 20.688 1 96.94 92 LEU B C 1
ATOM 2130 O O . LEU B 1 92 ? 7.309 21.312 20.875 1 96.94 92 LEU B O 1
ATOM 2134 N N . THR B 1 93 ? 9.297 20.469 21.531 1 95.12 93 THR B N 1
ATOM 2135 C CA . THR B 1 93 ? 9.305 21.188 22.797 1 95.12 93 THR B CA 1
ATOM 2136 C C . THR B 1 93 ? 9.508 22.688 22.562 1 95.12 93 THR B C 1
ATOM 2138 O O . THR B 1 93 ? 9.195 23.5 23.438 1 95.12 93 THR B O 1
ATOM 2141 N N . SER B 1 94 ? 10.031 23.016 21.375 1 97.25 94 SER B N 1
ATOM 2142 C CA . SER B 1 94 ? 10.289 24.422 21.094 1 97.25 94 SER B CA 1
ATOM 2143 C C . SER B 1 94 ? 9.414 24.938 19.953 1 97.25 94 SER B C 1
ATOM 2145 O O . SER B 1 94 ? 9.766 25.906 19.281 1 97.25 94 SER B O 1
ATOM 2147 N N . ILE B 1 95 ? 8.273 24.297 19.703 1 98.19 95 ILE B N 1
ATOM 2148 C CA . ILE B 1 95 ? 7.453 24.625 18.547 1 98.19 95 ILE B CA 1
ATOM 2149 C C . ILE B 1 95 ? 7.016 26.078 18.609 1 98.19 95 ILE B C 1
ATOM 2151 O O . ILE B 1 95 ? 7.02 26.781 17.594 1 98.19 95 ILE B O 1
ATOM 2155 N N . ALA B 1 96 ? 6.723 26.609 19.781 1 96.94 96 ALA B N 1
ATOM 2156 C CA . ALA B 1 96 ? 6.242 27.984 19.938 1 96.94 96 ALA B CA 1
ATOM 2157 C C . ALA B 1 96 ? 7.348 28.984 19.625 1 96.94 96 ALA B C 1
ATOM 2159 O O . ALA B 1 96 ? 7.117 29.969 18.922 1 96.94 96 ALA B O 1
ATOM 2160 N N . THR B 1 97 ? 8.508 28.719 20.109 1 97.31 97 THR B N 1
ATOM 2161 C CA . THR B 1 97 ? 9.625 29.641 19.922 1 97.31 97 THR B CA 1
ATOM 2162 C C . THR B 1 97 ? 10.172 29.562 18.5 1 97.31 97 THR B C 1
ATOM 2164 O O . THR B 1 97 ? 10.68 30.547 17.969 1 97.31 97 THR B O 1
ATOM 2167 N N . ASP B 1 98 ? 10.023 28.391 17.859 1 97.94 98 ASP B N 1
ATOM 2168 C CA . ASP B 1 98 ? 10.625 28.156 16.562 1 97.94 98 ASP B CA 1
ATOM 2169 C C . ASP B 1 98 ? 9.703 28.641 15.438 1 97.94 98 ASP B C 1
ATOM 2171 O O . ASP B 1 98 ? 10.156 28.938 14.328 1 97.94 98 ASP B O 1
ATOM 2175 N N . ALA B 1 99 ? 8.406 28.734 15.68 1 98.25 99 ALA B N 1
ATOM 2176 C CA . ALA B 1 99 ? 7.395 28.922 14.648 1 98.25 99 ALA B CA 1
ATOM 2177 C C . ALA B 1 99 ? 7.664 30.188 13.836 1 98.25 99 ALA B C 1
ATOM 2179 O O . ALA B 1 99 ? 7.625 30.156 12.602 1 98.25 99 ALA B O 1
ATOM 2180 N N . PRO B 1 100 ? 8.008 31.359 14.492 1 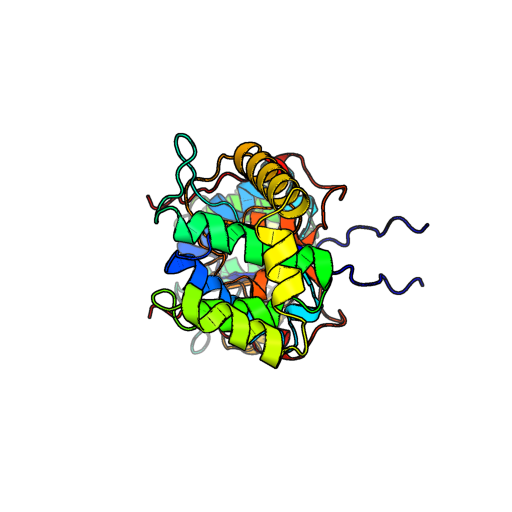98 100 PRO B N 1
ATOM 2181 C CA . PRO B 1 100 ? 8.289 32.531 13.672 1 98 100 PRO B CA 1
ATOM 2182 C C . PRO B 1 100 ? 9.508 32.344 12.766 1 98 1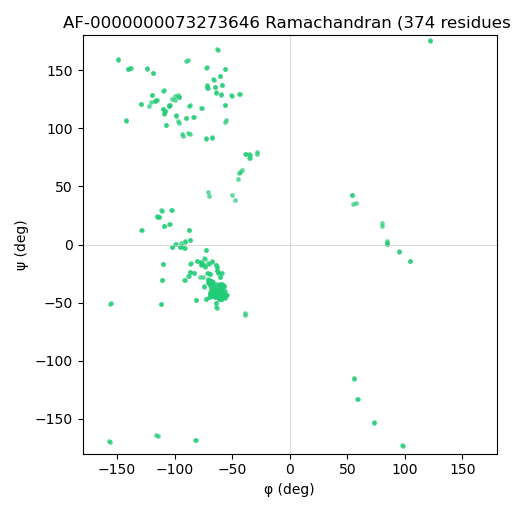00 PRO B C 1
ATOM 2184 O O . PRO B 1 100 ? 9.477 32.75 11.602 1 98 100 PRO B O 1
ATOM 2187 N N . GLY B 1 101 ? 10.57 31.766 13.281 1 98.12 101 GLY B N 1
ATOM 2188 C CA . GLY B 1 101 ? 11.75 31.484 12.484 1 98.12 101 GLY B CA 1
ATOM 2189 C C . GLY B 1 101 ? 11.477 30.547 11.32 1 98.12 101 GLY B C 1
ATOM 2190 O O . GLY B 1 101 ? 12.016 30.734 10.227 1 98.12 101 GLY B O 1
ATOM 2191 N N . CYS B 1 102 ? 10.594 29.547 11.531 1 98.56 102 CYS B N 1
ATOM 2192 C CA . CYS B 1 102 ? 10.203 28.625 10.469 1 98.56 102 CYS B CA 1
ATOM 2193 C C . CYS B 1 102 ? 9.492 29.359 9.344 1 98.56 102 CYS B C 1
ATOM 2195 O O . CYS B 1 102 ? 9.727 29.078 8.164 1 98.56 102 CYS B O 1
ATOM 2197 N N . ALA B 1 103 ? 8.617 30.312 9.664 1 98.31 103 ALA B N 1
ATOM 2198 C CA . ALA B 1 103 ? 7.926 31.125 8.656 1 98.31 103 ALA B CA 1
ATOM 2199 C C . ALA B 1 103 ? 8.914 31.984 7.879 1 98.31 103 ALA B C 1
ATOM 2201 O O . ALA B 1 103 ? 8.859 32.031 6.648 1 98.31 103 ALA B O 1
ATOM 2202 N N . GLU B 1 104 ? 9.828 32.594 8.594 1 97.56 104 GLU B N 1
ATOM 2203 C CA . GLU B 1 104 ? 10.789 33.5 7.984 1 97.56 104 GLU B CA 1
ATOM 2204 C C . GLU B 1 104 ? 11.703 32.781 7.008 1 97.56 104 GLU B C 1
ATOM 2206 O O . GLU B 1 104 ? 12.055 33.312 5.957 1 97.56 104 GLU B O 1
ATOM 2211 N N . THR B 1 105 ? 12.07 31.594 7.371 1 97.31 105 THR B N 1
ATOM 2212 C CA . THR B 1 105 ? 12.938 30.812 6.5 1 97.31 105 THR B CA 1
ATOM 2213 C C . THR B 1 105 ? 12.258 30.531 5.168 1 97.31 105 THR B C 1
ATOM 2215 O O . THR B 1 105 ? 12.922 30.297 4.156 1 97.31 105 THR B O 1
ATOM 2218 N N . GLN B 1 106 ? 10.898 30.562 5.141 1 97.44 106 GLN B N 1
ATOM 2219 C CA . GLN B 1 106 ? 10.141 30.328 3.912 1 97.44 106 GLN B CA 1
ATOM 2220 C C . GLN B 1 106 ? 9.867 31.641 3.186 1 97.44 106 GLN B C 1
ATOM 2222 O O . GLN B 1 106 ? 9.234 31.656 2.127 1 97.44 106 GLN B O 1
ATOM 2227 N N . GLY B 1 107 ? 10.305 32.688 3.826 1 97.56 107 GLY B N 1
ATOM 2228 C CA . GLY B 1 107 ? 10.023 34 3.26 1 97.56 107 GLY B CA 1
ATOM 2229 C C . GLY B 1 107 ? 8.617 34.5 3.559 1 97.56 107 GLY B C 1
ATOM 2230 O O . GLY B 1 107 ? 8.07 35.312 2.818 1 97.56 107 GLY B O 1
ATOM 2231 N N . TRP B 1 108 ? 8.023 33.875 4.508 1 97.94 108 TRP B N 1
ATOM 2232 C CA . TRP B 1 108 ? 6.66 34.25 4.867 1 97.94 108 TRP B CA 1
ATOM 2233 C C . TRP B 1 108 ? 6.652 35.375 5.91 1 97.94 108 TRP B C 1
ATOM 2235 O O . TRP B 1 108 ? 7.648 35.594 6.609 1 97.94 108 TRP B O 1
ATOM 2245 N N . ASP B 1 109 ? 5.543 36.094 6 1 97.06 109 ASP B N 1
ATOM 2246 C CA . ASP B 1 109 ? 5.262 37.031 7.102 1 97.06 109 ASP B CA 1
ATOM 2247 C C . ASP B 1 109 ? 4.68 36.281 8.297 1 97.06 109 ASP B C 1
ATOM 2249 O O . ASP B 1 109 ? 3.518 35.875 8.273 1 97.06 109 ASP B O 1
ATOM 2253 N N . ALA B 1 110 ? 5.457 36.188 9.344 1 97.44 110 ALA B N 1
ATOM 2254 C CA . ALA B 1 110 ? 5.035 35.438 10.531 1 97.44 110 ALA B CA 1
ATOM 2255 C C . ALA B 1 110 ? 3.752 36.031 11.117 1 97.44 110 ALA B C 1
ATOM 2257 O O . ALA B 1 110 ? 2.91 35.312 11.648 1 97.44 110 ALA B O 1
ATOM 2258 N N . SER B 1 111 ? 3.596 37.312 11.023 1 97.69 111 SER B N 1
ATOM 2259 C CA . SER B 1 111 ? 2.43 37.969 11.594 1 97.69 111 SER B CA 1
ATOM 2260 C C . SER B 1 111 ? 1.151 37.562 10.867 1 97.69 111 SER B C 1
ATOM 2262 O O . SER B 1 111 ? 0.073 37.562 11.461 1 97.69 111 SER B O 1
ATOM 2264 N N . GLU B 1 112 ? 1.294 37.312 9.609 1 97.69 112 GLU B N 1
ATOM 2265 C CA . GLU B 1 112 ? 0.134 36.844 8.859 1 97.69 112 GLU B CA 1
ATOM 2266 C C . GLU B 1 112 ? -0.332 35.469 9.359 1 97.69 112 GLU B C 1
ATOM 2268 O O . GLU B 1 112 ? -1.534 35.219 9.484 1 97.69 112 GLU B O 1
ATOM 2273 N N . LEU B 1 113 ? 0.629 34.594 9.617 1 98 113 LEU B N 1
ATOM 2274 C CA . LEU B 1 113 ? 0.303 33.281 10.172 1 98 113 LEU B CA 1
ATOM 2275 C C . LEU B 1 113 ? -0.32 33.438 11.562 1 98 113 LEU B C 1
ATOM 2277 O O . LEU B 1 113 ? -1.283 32.719 11.883 1 98 113 LEU B O 1
ATOM 2281 N N . ASP B 1 114 ? 0.182 34.344 12.383 1 98 114 ASP B N 1
ATOM 2282 C CA . ASP B 1 114 ? -0.369 34.594 13.711 1 98 114 ASP B CA 1
ATOM 2283 C C . ASP B 1 114 ? -1.818 35.062 13.625 1 98 114 ASP B C 1
ATOM 2285 O O . ASP B 1 114 ? -2.676 34.594 14.375 1 98 114 ASP B O 1
ATOM 2289 N N . ALA B 1 115 ? -2.025 36.031 12.703 1 98.38 115 ALA B N 1
ATOM 2290 C CA . ALA B 1 115 ? -3.365 36.594 12.523 1 98.38 115 ALA B CA 1
ATOM 2291 C C . ALA B 1 115 ? -4.348 35.5 12.078 1 98.38 115 ALA B C 1
ATOM 2293 O O . ALA B 1 115 ? -5.492 35.469 12.531 1 98.38 115 ALA B O 1
ATOM 2294 N N . CYS B 1 116 ? -3.891 34.688 11.211 1 98.62 116 CYS B N 1
ATOM 2295 C CA . CYS B 1 116 ? -4.73 33.562 10.766 1 98.62 116 CYS B CA 1
ATOM 2296 C C . CYS B 1 116 ? -5.027 32.625 11.922 1 98.62 116 CYS B C 1
ATOM 2298 O O . CYS B 1 116 ? -6.191 32.375 12.227 1 98.62 116 CYS B O 1
ATOM 2300 N N . ALA B 1 117 ? -3.998 32.125 12.609 1 98.25 117 ALA B N 1
ATOM 2301 C CA . ALA B 1 117 ? -4.137 31.094 13.648 1 98.25 117 ALA B CA 1
ATOM 2302 C C . ALA B 1 117 ? -4.957 31.609 14.82 1 98.25 117 ALA B C 1
ATOM 2304 O O . ALA B 1 117 ? -5.695 30.859 15.453 1 98.25 117 ALA B O 1
ATOM 2305 N N . GLY B 1 118 ? -4.824 32.875 15.117 1 97.56 118 GLY B N 1
ATOM 2306 C CA . GLY B 1 118 ? -5.496 33.469 16.266 1 97.56 118 GLY B CA 1
ATOM 2307 C C . GLY B 1 118 ? -6.836 34.094 15.922 1 97.56 118 GLY B C 1
ATOM 2308 O O . GLY B 1 118 ? -7.555 34.562 16.812 1 97.56 118 GLY B O 1
ATOM 2309 N N . GLY B 1 119 ? -7.219 34.062 14.664 1 97.94 119 GLY B N 1
ATOM 2310 C CA . GLY B 1 119 ? -8.414 34.75 14.227 1 97.94 119 GLY B CA 1
ATOM 2311 C C . GLY B 1 119 ? -9.508 33.812 13.742 1 97.94 119 GLY B C 1
ATOM 2312 O O . GLY B 1 119 ? -9.461 32.625 14 1 97.94 119 GLY B O 1
ATOM 2313 N N . ALA B 1 120 ? -10.508 34.406 13.023 1 98.12 120 ALA B N 1
ATOM 2314 C CA . ALA B 1 120 ? -11.695 33.688 12.562 1 98.12 120 ALA B CA 1
ATOM 2315 C C . ALA B 1 120 ? -11.328 32.625 11.523 1 98.12 120 ALA B C 1
ATOM 2317 O O . ALA B 1 120 ? -11.93 31.531 11.492 1 98.12 120 ALA B O 1
ATOM 2318 N N . ARG B 1 121 ? -10.367 32.969 10.711 1 98.12 121 ARG B N 1
ATOM 2319 C CA . ARG B 1 121 ? -9.961 32 9.68 1 98.12 121 ARG B CA 1
ATOM 2320 C C . ARG B 1 121 ? -9.375 30.75 10.312 1 98.12 121 ARG B C 1
ATOM 2322 O O . ARG B 1 121 ? -9.719 29.641 9.922 1 98.12 121 ARG B O 1
ATOM 2329 N N . GLY B 1 122 ? -8.43 30.922 11.211 1 98.12 122 GLY B N 1
ATOM 2330 C CA . GLY B 1 122 ? -7.879 29.781 11.922 1 98.12 122 GLY B CA 1
ATOM 2331 C C . GLY B 1 122 ? -8.93 28.953 12.641 1 98.12 122 GLY B C 1
ATOM 2332 O O . GLY B 1 122 ? -8.844 27.734 12.68 1 98.12 122 GLY B O 1
ATOM 2333 N N . GLU B 1 123 ? -9.875 29.672 13.234 1 97.19 123 GLU B N 1
ATOM 2334 C CA . GLU B 1 123 ? -10.977 28.969 13.898 1 97.19 123 GLU B CA 1
ATOM 2335 C C . GLU B 1 123 ? -11.781 28.141 12.906 1 97.19 123 GLU B C 1
ATOM 2337 O O . GLU B 1 123 ? -12.117 26.984 13.188 1 97.19 123 GLU B O 1
ATOM 2342 N N . ALA B 1 124 ? -12.094 28.703 11.773 1 98.38 124 ALA B N 1
ATOM 2343 C CA . ALA B 1 124 ? -12.859 28 10.75 1 98.38 124 ALA B CA 1
ATOM 2344 C C . ALA B 1 124 ? -12.102 26.781 10.234 1 98.38 124 ALA B C 1
ATOM 2346 O O . ALA B 1 124 ? -12.68 25.703 10.055 1 98.38 124 ALA B O 1
ATOM 2347 N N . LEU B 1 125 ? -10.781 26.938 9.992 1 98.56 125 LEU B N 1
ATOM 2348 C CA . LEU B 1 125 ? -9.945 25.828 9.516 1 98.56 125 LEU B CA 1
ATOM 2349 C C . LEU B 1 125 ? -9.875 24.719 10.555 1 98.56 125 LEU B C 1
ATOM 2351 O O . LEU B 1 125 ? -9.891 23.531 10.211 1 98.56 125 LEU B O 1
ATOM 2355 N N . GLY B 1 126 ? -9.734 25.125 11.828 1 97.12 126 GLY B N 1
ATOM 2356 C CA . GLY B 1 126 ? -9.773 24.141 12.898 1 97.12 126 GLY B CA 1
ATOM 2357 C C . GLY B 1 126 ? -11.07 23.359 12.953 1 97.12 126 GLY B C 1
ATOM 2358 O O . GLY B 1 126 ? -11.062 22.141 13.148 1 97.12 126 GLY B O 1
ATOM 2359 N N . LYS B 1 127 ? -12.211 24.062 12.789 1 96.75 127 LYS B N 1
ATOM 2360 C CA . LYS B 1 127 ? -13.516 23.406 12.766 1 96.75 127 LYS B CA 1
ATOM 2361 C C . LYS B 1 127 ? -13.609 22.438 11.594 1 96.75 127 LYS B C 1
ATOM 2363 O O . LYS B 1 127 ? -14.102 21.312 11.758 1 96.75 127 LYS B O 1
ATOM 2368 N N . GLU B 1 128 ? -13.156 22.844 10.445 1 98.19 128 GLU B N 1
ATOM 2369 C CA . GLU B 1 128 ? -13.141 21.969 9.273 1 98.19 128 GLU B CA 1
ATOM 2370 C C . GLU B 1 128 ? -12.305 20.719 9.531 1 98.19 128 GLU B C 1
ATOM 2372 O O . GLU B 1 128 ? -12.719 19.609 9.195 1 98.19 128 GLU B O 1
ATOM 2377 N N . ALA B 1 129 ? -11.102 20.906 10.117 1 98.19 129 ALA B N 1
ATOM 2378 C CA . ALA B 1 129 ? -10.234 19.766 10.438 1 98.19 129 ALA B CA 1
ATOM 2379 C C . ALA B 1 129 ? -10.906 18.844 11.445 1 98.19 129 ALA B C 1
ATOM 2381 O O . ALA B 1 129 ? -10.828 17.609 11.312 1 98.19 129 ALA B O 1
ATOM 2382 N N . GLY B 1 130 ? -11.523 19.484 12.43 1 97.12 130 GLY B N 1
ATOM 2383 C CA . GLY B 1 130 ? -12.266 18.688 13.398 1 97.12 130 GLY B CA 1
ATOM 2384 C C . GLY B 1 130 ? -13.383 17.875 12.773 1 97.12 130 GLY B C 1
ATOM 2385 O O . GLY B 1 130 ? -13.539 16.688 13.078 1 97.12 130 GLY B O 1
ATOM 2386 N N . GLU B 1 131 ? -14.195 18.484 11.922 1 97.31 131 GLU B N 1
ATOM 2387 C CA . GLU B 1 131 ? -15.289 17.797 11.234 1 97.31 131 GLU B CA 1
ATOM 2388 C C . GLU B 1 131 ? -14.766 16.672 10.359 1 97.31 131 GLU B C 1
ATOM 2390 O O . GLU B 1 131 ? -15.305 15.562 10.375 1 97.31 131 GLU B O 1
ATOM 2395 N N . ALA B 1 132 ? -13.711 16.953 9.617 1 97.69 132 ALA B N 1
ATOM 2396 C CA . ALA B 1 132 ? -13.117 15.914 8.773 1 97.69 132 ALA B CA 1
ATOM 2397 C C . ALA B 1 132 ? -12.648 14.727 9.609 1 97.69 132 ALA B C 1
ATOM 2399 O O . ALA B 1 132 ? -12.852 13.57 9.227 1 97.69 132 ALA B O 1
ATOM 2400 N N . THR B 1 133 ? -12.023 15.016 10.742 1 97.38 133 THR B N 1
ATOM 2401 C CA . THR B 1 133 ? -11.469 13.977 11.602 1 97.38 133 THR B CA 1
ATOM 2402 C C . THR B 1 133 ? -12.586 13.148 12.234 1 97.38 133 THR B C 1
ATOM 2404 O O . THR B 1 133 ? -12.531 11.922 12.219 1 97.38 133 THR B O 1
ATOM 2407 N N . THR B 1 134 ? -13.609 13.805 12.688 1 94.56 134 THR B N 1
ATOM 2408 C CA . THR B 1 134 ? -14.664 13.125 13.438 1 94.56 134 THR B CA 1
ATOM 2409 C C . THR B 1 134 ? -15.57 12.336 12.492 1 94.56 134 THR B C 1
ATOM 2411 O O . THR B 1 134 ? -16.281 11.43 12.93 1 94.56 134 THR B O 1
ATOM 2414 N N . GLN B 1 135 ? -15.547 12.594 11.195 1 94.88 135 GLN B N 1
ATOM 2415 C CA . GLN B 1 135 ? -16.422 11.938 10.227 1 94.88 135 GLN B CA 1
ATOM 2416 C C . GLN B 1 135 ? -15.742 10.742 9.578 1 94.88 135 GLN B C 1
ATOM 2418 O O . GLN B 1 135 ? -16.344 10.031 8.773 1 94.88 135 GLN B O 1
ATOM 2423 N N . LEU B 1 136 ? -14.516 10.539 9.953 1 93.75 136 LEU B N 1
ATOM 2424 C CA . LEU B 1 136 ? -13.789 9.422 9.375 1 93.75 136 LEU B CA 1
ATOM 2425 C C . LEU B 1 136 ? -14.508 8.102 9.648 1 93.75 136 LEU B C 1
ATOM 2427 O O . LEU B 1 136 ? -15.031 7.895 10.75 1 93.75 136 LEU B O 1
ATOM 2431 N N . GLN B 1 137 ? -14.594 7.238 8.664 1 86.25 137 GLN B N 1
ATOM 2432 C CA . GLN B 1 137 ? -15.047 5.855 8.75 1 86.25 137 GLN B CA 1
ATOM 2433 C C . GLN B 1 137 ? -14.055 4.902 8.102 1 86.25 137 GLN B C 1
ATOM 2435 O O . GLN B 1 137 ? -13.781 5.004 6.902 1 86.25 137 GLN B O 1
ATOM 2440 N N . PRO B 1 138 ? -13.562 3.957 8.922 1 87.06 138 PRO B N 1
ATOM 2441 C CA . PRO B 1 138 ? -13.773 3.816 10.359 1 87.06 138 PRO B CA 1
ATOM 2442 C C . PRO B 1 138 ? -13.234 5.004 11.156 1 87.06 138 PRO B C 1
ATOM 2444 O O . PRO B 1 138 ? -12.453 5.805 10.625 1 87.06 138 PRO B O 1
ATOM 2447 N N . ALA B 1 139 ? -13.641 5.035 12.406 1 89.31 139 ALA B N 1
ATOM 2448 C CA . ALA B 1 139 ? -13.219 6.125 13.281 1 89.31 139 ALA B CA 1
ATOM 2449 C C . ALA B 1 139 ? -11.711 6.074 13.531 1 89.31 139 ALA B C 1
ATOM 2451 O O . ALA B 1 139 ? -11.133 4.992 13.656 1 89.31 139 ALA B O 1
ATOM 2452 N N . LEU B 1 140 ? -11.164 7.25 13.562 1 91.12 140 LEU B N 1
ATOM 2453 C CA . LEU B 1 140 ? -9.742 7.402 13.883 1 91.12 140 LEU B CA 1
ATOM 2454 C C . LEU B 1 140 ? -9.43 6.848 15.266 1 91.12 140 LEU B C 1
ATOM 2456 O O . LEU B 1 140 ? -10.133 7.156 16.234 1 91.12 140 LEU B O 1
ATOM 2460 N N . THR B 1 141 ? -8.43 6 15.383 1 88.19 141 THR B N 1
ATOM 2461 C CA . THR B 1 141 ? -8.055 5.434 16.672 1 88.19 141 THR B CA 1
ATOM 2462 C C . THR B 1 141 ? -6.703 5.98 17.125 1 88.19 141 THR B C 1
ATOM 2464 O O . THR B 1 141 ? -6.441 6.07 18.328 1 88.19 141 THR B O 1
ATOM 2467 N N . ASN B 1 142 ? -5.887 6.277 16.234 1 92.56 142 ASN B N 1
ATOM 2468 C CA . ASN B 1 142 ? -4.551 6.793 16.531 1 92.56 142 ASN B CA 1
ATOM 2469 C C . ASN B 1 142 ? -4.066 7.742 15.438 1 92.56 142 ASN B C 1
ATOM 2471 O O . ASN B 1 142 ? -4.617 7.762 14.336 1 92.56 142 ASN B O 1
ATOM 2475 N N . VAL B 1 143 ? -3.115 8.539 15.82 1 95.12 143 VAL B N 1
ATOM 2476 C CA . VAL B 1 143 ? -2.441 9.383 14.836 1 95.12 143 VAL B CA 1
ATOM 2477 C C . VAL B 1 143 ? -0.956 9.031 14.789 1 95.12 143 VAL B C 1
ATOM 2479 O O . VAL B 1 143 ? -0.385 8.578 15.781 1 95.12 143 VAL B O 1
ATOM 2482 N N . PRO B 1 144 ? -0.317 9.156 13.625 1 97.44 144 PRO B N 1
ATOM 2483 C CA . PRO B 1 144 ? -0.847 9.625 12.344 1 97.44 144 PRO B CA 1
ATOM 2484 C C . PRO B 1 144 ? -1.806 8.633 11.695 1 97.44 144 PRO B C 1
ATOM 2486 O O . PRO B 1 144 ? -1.602 7.418 11.797 1 97.44 144 PRO B O 1
ATOM 2489 N N . TRP B 1 145 ? -2.895 9.164 11.227 1 96.56 145 TRP B N 1
ATOM 2490 C CA . TRP B 1 145 ? -3.836 8.43 10.391 1 96.56 145 TRP B CA 1
ATOM 2491 C C . TRP B 1 145 ? -3.711 8.859 8.93 1 96.56 145 TRP B C 1
ATOM 2493 O O . TRP B 1 145 ? -3.908 10.031 8.602 1 96.56 145 TRP B O 1
ATOM 2503 N N . VAL B 1 146 ? -3.352 7.898 8.016 1 97.12 146 VAL B N 1
ATOM 2504 C CA . VAL B 1 146 ? -3.047 8.258 6.637 1 97.12 146 VAL B CA 1
ATOM 2505 C C . VAL B 1 146 ? -4.012 7.547 5.691 1 97.12 146 VAL B C 1
ATOM 2507 O O . VAL B 1 146 ? -4.246 6.344 5.824 1 97.12 146 VAL B O 1
ATOM 2510 N N . ILE B 1 147 ? -4.613 8.305 4.84 1 95.81 147 ILE B N 1
ATOM 2511 C CA . ILE B 1 147 ? -5.52 7.816 3.805 1 95.81 147 ILE B CA 1
ATOM 2512 C C . ILE B 1 147 ? -4.926 8.094 2.426 1 95.81 147 ILE B C 1
ATOM 2514 O O . ILE B 1 147 ? -4.516 9.219 2.135 1 95.81 147 ILE B O 1
ATOM 2518 N N . VAL B 1 148 ? -4.773 7.066 1.594 1 96.44 148 VAL B N 1
ATOM 2519 C CA . VAL B 1 148 ? -4.324 7.203 0.213 1 96.44 148 VAL B CA 1
ATOM 2520 C C . VAL B 1 148 ? -5.48 6.918 -0.74 1 96.44 148 VAL B C 1
ATOM 2522 O O . VAL B 1 148 ? -5.965 5.785 -0.814 1 96.44 148 VAL B O 1
ATOM 2525 N N . ASN B 1 149 ? -5.961 7.969 -1.489 1 94.19 149 ASN B N 1
ATOM 2526 C CA . ASN B 1 149 ? -7.074 7.828 -2.422 1 94.19 149 ASN B CA 1
ATOM 2527 C C . ASN B 1 149 ? -8.305 7.223 -1.745 1 94.19 149 ASN B C 1
ATOM 2529 O O . ASN B 1 149 ? -8.938 6.32 -2.295 1 94.19 149 ASN B O 1
ATOM 2533 N N . GLY B 1 150 ? -8.547 7.734 -0.529 1 93.19 150 GLY B N 1
ATOM 2534 C CA . GLY B 1 150 ? -9.75 7.32 0.186 1 93.19 150 GLY B CA 1
ATOM 2535 C C . GLY B 1 150 ? -9.57 6.023 0.951 1 93.19 150 GLY B C 1
ATOM 2536 O O . GLY B 1 150 ? -10.492 5.559 1.621 1 93.19 150 GLY B O 1
ATOM 2537 N N . VAL B 1 151 ? -8.367 5.422 0.901 1 93.19 151 VAL B N 1
ATOM 2538 C CA . VAL B 1 151 ? -8.094 4.145 1.554 1 93.19 151 VAL B CA 1
ATOM 2539 C C . VAL B 1 151 ? -7.199 4.367 2.77 1 93.19 151 VAL B C 1
ATOM 2541 O O . VAL B 1 151 ? -6.035 4.758 2.631 1 93.19 151 VAL B O 1
ATOM 2544 N N . PRO B 1 152 ? -7.703 4.109 3.979 1 94.25 152 PRO B N 1
ATOM 2545 C CA . PRO B 1 152 ? -6.809 4.152 5.137 1 94.25 152 PRO B CA 1
ATOM 2546 C C . PRO B 1 152 ? -5.715 3.088 5.07 1 94.25 152 PRO B C 1
ATOM 2548 O O . PRO B 1 152 ? -6 1.915 4.82 1 94.25 152 PRO B O 1
ATOM 2551 N N . VAL B 1 153 ? -4.445 3.504 5.289 1 92.88 153 VAL B N 1
ATOM 2552 C CA . VAL B 1 153 ? -3.357 2.547 5.125 1 92.88 153 VAL B CA 1
ATOM 2553 C C . VAL B 1 153 ? -2.889 2.057 6.496 1 92.88 153 VAL B C 1
ATOM 2555 O O . VAL B 1 153 ? -1.999 1.208 6.586 1 92.88 153 VAL B O 1
ATOM 2558 N N . GLY B 1 154 ? -3.439 2.537 7.559 1 87.56 154 GLY B N 1
ATOM 2559 C CA . GLY B 1 154 ? -3.172 2.078 8.914 1 87.56 154 GLY B CA 1
ATOM 2560 C C . GLY B 1 154 ? -1.713 2.197 9.305 1 87.56 154 GLY B C 1
ATOM 2561 O O . GLY B 1 154 ? -1.102 3.254 9.133 1 87.56 154 GLY B O 1
ATOM 2562 N N . LYS B 1 155 ? -1.211 1.087 9.883 1 84.5 155 LYS B N 1
ATOM 2563 C CA . LYS B 1 155 ? 0.162 1.069 10.375 1 84.5 155 LYS B CA 1
ATOM 2564 C C . LYS B 1 155 ? 1.161 1.029 9.219 1 84.5 155 LYS B C 1
ATOM 2566 O O . LYS B 1 155 ? 2.365 1.187 9.43 1 84.5 155 LYS B O 1
ATOM 2571 N N . ASP B 1 156 ? 0.624 0.922 8.023 1 89.5 156 ASP B N 1
ATOM 2572 C CA . ASP B 1 156 ? 1.491 0.82 6.855 1 89.5 156 ASP B CA 1
ATOM 2573 C C . ASP B 1 156 ? 1.858 2.203 6.324 1 89.5 156 ASP B C 1
ATOM 2575 O O . ASP B 1 156 ? 2.434 2.322 5.238 1 89.5 156 ASP B O 1
ATOM 2579 N N . PHE B 1 157 ? 1.56 3.238 7.145 1 93.62 157 PHE B N 1
ATOM 2580 C CA . PHE B 1 157 ? 1.838 4.578 6.641 1 93.62 157 PHE B CA 1
ATOM 2581 C C . PHE B 1 157 ? 3.332 4.77 6.406 1 93.62 157 PHE B C 1
ATOM 2583 O O . PHE B 1 157 ? 3.736 5.613 5.602 1 93.62 157 PHE B O 1
ATOM 2590 N N . GLU B 1 158 ? 4.16 3.936 7.016 1 93.5 158 GLU B N 1
ATOM 2591 C CA . GLU B 1 158 ? 5.602 4.02 6.809 1 93.5 158 GLU B CA 1
ATOM 2592 C C . GLU B 1 158 ? 5.992 3.551 5.41 1 93.5 158 GLU B C 1
ATOM 2594 O O . GLU B 1 158 ? 7.102 3.816 4.949 1 93.5 158 GLU B O 1
ATOM 2599 N N . ASN B 1 159 ? 5.043 2.846 4.73 1 94.25 159 ASN B N 1
ATOM 2600 C CA . ASN B 1 159 ? 5.254 2.4 3.357 1 94.25 159 ASN B CA 1
ATOM 2601 C C . ASN B 1 159 ? 4.504 3.281 2.361 1 94.25 159 ASN B C 1
ATOM 2603 O O . ASN B 1 159 ? 4.062 2.803 1.316 1 94.25 159 ASN B O 1
ATOM 2607 N N . LEU B 1 160 ? 4.344 4.535 2.74 1 96.56 160 LEU B N 1
ATOM 2608 C CA . LEU B 1 160 ? 3.602 5.461 1.892 1 96.56 160 LEU B CA 1
ATOM 2609 C C . LEU B 1 160 ? 4.223 5.539 0.5 1 96.56 160 LEU B C 1
ATOM 2611 O O . LEU B 1 160 ? 3.508 5.664 -0.497 1 96.56 160 LEU B O 1
ATOM 2615 N N . ASP B 1 161 ? 5.559 5.457 0.381 1 95.81 161 ASP B N 1
ATOM 2616 C CA . ASP B 1 161 ? 6.23 5.492 -0.914 1 95.81 161 ASP B CA 1
ATOM 2617 C C . ASP B 1 161 ? 5.77 4.34 -1.803 1 95.81 161 ASP B C 1
ATOM 2619 O O . ASP B 1 161 ? 5.523 4.527 -2.996 1 95.81 161 ASP B O 1
ATOM 2623 N N . ARG B 1 162 ? 5.531 3.154 -1.223 1 95 162 ARG B N 1
ATOM 2624 C CA . ARG B 1 162 ? 5.094 1.998 -1.998 1 95 162 ARG B CA 1
ATOM 2625 C C . ARG B 1 162 ? 3.672 2.191 -2.514 1 95 162 ARG B C 1
ATOM 2627 O O . ARG B 1 162 ? 3.377 1.878 -3.668 1 95 162 ARG B O 1
ATOM 2634 N N . TYR B 1 163 ? 2.828 2.734 -1.63 1 95.62 163 TYR B N 1
ATOM 2635 C CA . TYR B 1 163 ? 1.464 3.018 -2.061 1 95.62 163 TYR B CA 1
ATOM 2636 C C . TYR B 1 163 ? 1.452 4.008 -3.221 1 95.62 163 TYR B C 1
ATOM 2638 O O . TYR B 1 163 ? 0.74 3.807 -4.207 1 95.62 163 TYR B O 1
ATOM 2646 N N . LEU B 1 164 ? 2.275 5.055 -3.137 1 96 164 LEU B N 1
ATOM 2647 C CA . LEU B 1 164 ? 2.305 6.098 -4.156 1 96 164 LEU B CA 1
ATOM 2648 C C . LEU B 1 164 ? 2.889 5.566 -5.461 1 96 164 LEU B C 1
ATOM 2650 O O . LEU B 1 164 ? 2.326 5.793 -6.535 1 96 164 LEU B O 1
ATOM 2654 N N . CYS B 1 165 ? 3.986 4.84 -5.379 1 95 165 CYS B N 1
ATOM 2655 C CA . CYS B 1 165 ? 4.637 4.312 -6.574 1 95 165 CYS B CA 1
ATOM 2656 C C . CYS B 1 165 ? 3.764 3.266 -7.254 1 95 165 CYS B C 1
ATOM 2658 O O . CYS B 1 165 ? 3.674 3.229 -8.484 1 95 165 CYS B O 1
ATOM 2660 N N . ALA B 1 166 ? 3.111 2.424 -6.461 1 93.88 166 ALA B N 1
ATOM 2661 C CA . ALA B 1 166 ? 2.227 1.413 -7.035 1 93.88 166 ALA B CA 1
ATOM 2662 C C . ALA B 1 166 ? 1.009 2.057 -7.691 1 93.88 166 ALA B C 1
ATOM 2664 O O . ALA B 1 166 ? 0.531 1.587 -8.727 1 93.88 166 ALA B O 1
ATOM 2665 N N . ALA B 1 167 ? 0.539 3.152 -7.117 1 93.81 167 ALA B N 1
ATOM 2666 C CA . ALA B 1 167 ? -0.667 3.816 -7.609 1 93.81 167 ALA B CA 1
ATOM 2667 C C . ALA B 1 167 ? -0.374 4.621 -8.875 1 93.81 167 ALA B C 1
ATOM 2669 O O . ALA B 1 167 ? -1.292 4.98 -9.609 1 93.81 167 ALA B O 1
ATOM 2670 N N . ALA B 1 168 ? 0.886 4.898 -9.125 1 92.62 168 ALA B N 1
ATOM 2671 C CA . ALA B 1 168 ? 1.271 5.723 -10.266 1 92.62 168 ALA B CA 1
ATOM 2672 C C . ALA B 1 168 ? 1.123 4.953 -11.578 1 92.62 168 ALA B C 1
ATOM 2674 O O . ALA B 1 168 ? 1.134 5.547 -12.656 1 92.62 168 ALA B O 1
ATOM 2675 N N . GLY B 1 169 ? 0.929 3.625 -11.484 1 85.81 169 GLY B N 1
ATOM 2676 C CA . GLY B 1 169 ? 0.73 2.82 -12.68 1 85.81 169 GLY B CA 1
ATOM 2677 C C . GLY B 1 169 ? 1.754 1.711 -12.828 1 85.81 169 GLY B C 1
ATOM 2678 O O . GLY B 1 169 ? 2.635 1.554 -11.977 1 85.81 169 GLY B O 1
ATOM 2679 N N . GLY B 1 170 ? 1.537 0.929 -13.836 1 78.31 170 GLY B N 1
ATOM 2680 C CA . GLY B 1 170 ? 2.393 -0.221 -14.086 1 78.31 170 GLY B CA 1
ATOM 2681 C C . GLY B 1 170 ? 3.682 0.137 -14.797 1 78.31 170 GLY B C 1
ATOM 2682 O O . GLY B 1 170 ? 4.047 1.312 -14.875 1 78.31 170 GLY B O 1
ATOM 2683 N N . PRO B 1 171 ? 4.293 -0.979 -15.227 1 71.75 171 PRO B N 1
ATOM 2684 C CA . PRO B 1 171 ? 5.531 -0.747 -15.977 1 71.75 171 PRO B CA 1
ATOM 2685 C C . PRO B 1 171 ? 5.359 0.271 -17.094 1 71.75 171 PRO B C 1
ATOM 2687 O O . PRO B 1 171 ? 4.367 0.221 -17.828 1 71.75 171 PRO B O 1
ATOM 2690 N N . GLY B 1 172 ? 6.18 1.275 -17.156 1 75.94 172 GLY B N 1
ATOM 2691 C CA . GLY B 1 172 ? 6.145 2.299 -18.188 1 75.94 172 GLY B CA 1
ATOM 2692 C C . GLY B 1 172 ? 5.559 3.613 -17.703 1 75.94 172 GLY B C 1
ATOM 2693 O O . GLY B 1 172 ? 5.637 4.629 -18.406 1 75.94 172 GLY B O 1
ATOM 2694 N N . ALA B 1 173 ? 4.91 3.539 -16.531 1 80.88 173 ALA B N 1
ATOM 2695 C CA . ALA B 1 173 ? 4.363 4.777 -15.984 1 80.88 173 ALA B CA 1
ATOM 2696 C C . ALA B 1 173 ? 5.469 5.801 -15.734 1 80.88 173 ALA B C 1
ATOM 2698 O O . ALA B 1 173 ? 6.629 5.434 -15.531 1 80.88 173 ALA B O 1
ATOM 2699 N N . ASN B 1 174 ? 5.125 7.074 -15.945 1 84.44 174 ASN B N 1
ATOM 2700 C CA . ASN B 1 174 ? 6.051 8.148 -15.609 1 84.44 174 ASN B CA 1
ATOM 2701 C C . ASN B 1 174 ? 6.168 8.336 -14.102 1 84.44 174 ASN B C 1
ATOM 2703 O O . ASN B 1 174 ? 5.332 9 -13.484 1 84.44 174 ASN B O 1
ATOM 2707 N N . ARG B 1 175 ? 7.16 7.621 -13.5 1 89.88 175 ARG B N 1
ATOM 2708 C CA . ARG B 1 175 ? 7.41 7.695 -12.062 1 89.88 175 ARG B CA 1
ATOM 2709 C C . ARG B 1 175 ? 8.852 8.086 -11.773 1 89.88 175 ARG B C 1
ATOM 2711 O O . ARG B 1 175 ? 9.742 7.844 -12.594 1 89.88 175 ARG B O 1
ATOM 2718 N N . PRO B 1 176 ? 9.078 8.758 -10.617 1 93 176 PRO B N 1
ATOM 2719 C CA . PRO B 1 176 ? 10.453 9.047 -10.211 1 93 176 PRO B CA 1
ATOM 2720 C C . PRO B 1 176 ? 11.32 7.797 -10.117 1 93 176 PRO B C 1
ATOM 2722 O O . PRO B 1 176 ? 10.812 6.707 -9.844 1 93 176 PRO B O 1
ATOM 2725 N N . SER B 1 177 ? 12.602 7.992 -10.359 1 91.5 177 SER B N 1
ATOM 2726 C CA . SER B 1 177 ? 13.547 6.883 -10.32 1 91.5 177 SER B CA 1
ATOM 2727 C C . SER B 1 177 ? 13.555 6.211 -8.953 1 91.5 177 SER B C 1
ATOM 2729 O O . SER B 1 177 ? 13.812 5.012 -8.844 1 91.5 177 SER B O 1
ATOM 2731 N N . ALA B 1 178 ? 13.148 6.973 -7.914 1 93.31 178 ALA B N 1
ATOM 2732 C CA . ALA B 1 178 ? 13.141 6.441 -6.555 1 93.31 178 ALA B CA 1
ATOM 2733 C C . ALA B 1 178 ? 12.172 5.27 -6.43 1 93.31 178 ALA B C 1
ATOM 2735 O O . ALA B 1 178 ? 12.32 4.422 -5.543 1 93.31 178 ALA B O 1
ATOM 2736 N N . CYS B 1 179 ? 11.203 5.168 -7.289 1 92.75 179 CYS B N 1
ATOM 2737 C CA . CYS B 1 179 ? 10.234 4.078 -7.242 1 92.75 179 CYS B CA 1
ATOM 2738 C C . CYS B 1 179 ? 10.867 2.76 -7.664 1 92.75 179 CYS B C 1
ATOM 2740 O O . CYS B 1 179 ? 10.359 1.688 -7.332 1 92.75 179 CYS B O 1
ATOM 2742 N N . ALA B 1 180 ? 11.914 2.82 -8.43 1 88.12 180 ALA B N 1
ATOM 2743 C CA . ALA B 1 180 ? 12.594 1.605 -8.867 1 88.12 180 ALA B CA 1
ATOM 2744 C C . ALA B 1 180 ? 13.531 1.079 -7.777 1 88.12 180 ALA B C 1
ATOM 2746 O O . ALA B 1 180 ? 13.953 -0.078 -7.82 1 88.12 180 ALA B O 1
ATOM 2747 N N . ASP B 1 181 ? 13.836 1.936 -6.711 1 83.25 181 ASP B N 1
ATOM 2748 C CA . ASP B 1 181 ? 14.828 1.595 -5.695 1 83.25 181 ASP B CA 1
ATOM 2749 C C . ASP B 1 181 ? 14.156 1.294 -4.355 1 83.25 181 ASP B C 1
ATOM 2751 O O . ASP B 1 181 ? 14.812 1.316 -3.309 1 83.25 181 ASP B O 1
ATOM 2755 N N . LEU B 1 182 ? 12.859 1.07 -4.457 1 82.12 182 LEU B N 1
ATOM 2756 C CA . LEU B 1 182 ? 12.195 0.809 -3.184 1 82.12 182 LEU B CA 1
ATOM 2757 C C . LEU B 1 182 ? 12.648 -0.522 -2.598 1 82.12 182 LEU B C 1
ATOM 2759 O O . LEU B 1 182 ? 12.672 -1.539 -3.295 1 82.12 182 LEU B O 1
ATOM 2763 N N . THR B 1 183 ? 13.742 -0.434 -1.735 1 61.5 183 THR B N 1
ATOM 2764 C CA . THR B 1 183 ? 14.297 -1.629 -1.109 1 61.5 183 THR B CA 1
ATOM 2765 C C . THR B 1 183 ? 13.352 -2.166 -0.037 1 61.5 183 THR B C 1
ATOM 2767 O O . THR B 1 183 ? 12.484 -1.442 0.453 1 61.5 183 THR B O 1
ATOM 2770 N N . ASP B 1 184 ? 13.133 -3.52 0.023 1 54.5 184 ASP B N 1
ATOM 2771 C CA . ASP B 1 184 ? 12.414 -4.145 1.13 1 54.5 184 ASP B CA 1
ATOM 2772 C C . ASP B 1 184 ? 12.883 -3.586 2.473 1 54.5 184 ASP B C 1
ATOM 2774 O O . ASP B 1 184 ? 14.008 -3.842 2.9 1 54.5 184 ASP B O 1
ATOM 2778 N N . ASN B 1 185 ? 12.844 -2.357 2.707 1 44.69 185 ASN B N 1
ATOM 2779 C CA . ASN B 1 185 ? 13.227 -1.912 4.043 1 44.69 185 ASN B CA 1
ATOM 2780 C C . ASN B 1 185 ? 12.492 -2.699 5.125 1 44.69 185 ASN B C 1
ATOM 2782 O O . ASN B 1 185 ? 11.359 -2.369 5.48 1 44.69 185 ASN B O 1
ATOM 2786 N N . THR B 1 186 ? 12.328 -4.008 5.047 1 39.47 186 THR B N 1
ATOM 2787 C CA . THR B 1 186 ? 12.031 -4.457 6.402 1 39.47 186 THR B CA 1
ATOM 2788 C C . THR B 1 186 ? 12.914 -3.738 7.418 1 39.47 186 THR B C 1
ATOM 2790 O O . THR B 1 186 ? 14.125 -3.975 7.473 1 39.47 186 THR B O 1
ATOM 2793 N N . ARG B 1 187 ? 12.812 -2.502 7.578 1 31.25 187 ARG B N 1
ATOM 2794 C CA . ARG B 1 187 ? 13.562 -1.851 8.648 1 31.25 187 ARG B CA 1
ATOM 2795 C C . ARG B 1 187 ? 13.586 -2.719 9.906 1 31.25 187 ARG B C 1
ATOM 2797 O O . ARG B 1 187 ? 14.445 -2.541 10.766 1 31.25 187 ARG B O 1
ATOM 2804 N N . PHE B 1 188 ? 12.422 -3.123 10.562 1 28.02 188 PHE B N 1
ATOM 2805 C CA . PHE B 1 188 ? 12.633 -3.775 11.844 1 28.02 188 PHE B CA 1
ATOM 2806 C C . PHE B 1 188 ? 13.25 -5.156 11.656 1 28.02 188 PHE B C 1
ATOM 2808 O O . PHE B 1 188 ? 12.562 -6.094 11.234 1 28.02 188 PHE B O 1
ATOM 2815 N N . GLY B 1 189 ? 14.195 -5.324 10.789 1 24.47 189 GLY B N 1
ATOM 2816 C CA . GLY B 1 189 ? 14.984 -6.43 11.305 1 24.47 189 GLY B CA 1
ATOM 2817 C C . GLY B 1 189 ? 15.352 -6.27 12.766 1 24.47 189 GLY B C 1
ATOM 2818 O O . GLY B 1 189 ? 15.438 -5.148 13.266 1 24.47 189 GLY B O 1
#

Foldseek 3Di:
DPQPPLAAKEKEWEEWLQDLVVLCCLAVAVVVCVVQVLCVSHDYDYLHAFDDDPNADPVGDVRLLVSLLLLLLCVPPPPLSSQLSNQLSPDSVCSPVCNCVSQVVSVHDSVVSVCCSVHPNSVVSNVVSVVVQCPDVVHDDGPRFMAINNRTPPPCSSVVSQVSLVSSDDPPRPGGPVSVVPPPCPVVD/DPQPPLAAKEKEWEEWLQDLVVLCCLAVAVVVCVVQVLCVSHDYDYLHAFDDDPNADPVGDVRLLVSLLLLLLCVPPPPLSSQLSNQLSPDSVCNPVCNCVSQVVSVHDSVVSVCCSVHPNSVVSNVVSVVVQCPDVVHDDGPRFMAINNRTPPPCSSVVSQVSLVSSDDPPRPGGPVSVVPPPCPVVD

pLDDT: mean 90.94, std 15.65, range [20.89, 98.81]

Sequence (378 aa):
MASRANSSALVEFYGESLCPDCRHMVLDVLAPLYENGVAQLMHLKYIAYGKVKDGQCQHGTVECKYNRYINCAQSLHGDSWFPYVQCLAKNLTSIATDAPGCAETQGWDASELDACAGGARGEALGKEAGEATTQLQPALTNVPWVIVNGVPVGKDFENLDRYLCAAAGGPGANRPSACADLTDNTRFGMASRANSSALVEFYGESLCPDCRHMVLDVLAPLYENGVAQLMHLKYIAYGKVKDGQCQHGTVECKYNRYINCAQSLHGDSWFPYVQCLAKNLTSIATDAPGCAETQGWDASELDACAGGARGEALGKEAGEATTQLQPALTNVPWVIVNGVPVGKDFENLDRYLCAAAGGPGANRPSACADLTDNTRFG

Solvent-accessible surface area (backbone atoms only — not comparable to full-atom values): 20408 Å² total; per-residue (Å²): 128,82,70,75,71,66,71,53,41,42,33,41,37,37,18,37,59,63,34,72,56,29,33,44,44,43,62,69,44,47,45,53,27,59,74,53,45,55,43,73,42,42,47,78,41,68,38,31,48,54,65,60,55,96,87,36,34,81,74,34,69,66,25,49,51,44,11,16,40,54,40,37,38,37,71,75,46,53,91,66,27,57,66,39,54,48,50,39,45,72,41,59,92,45,32,80,76,42,42,51,59,30,29,46,75,73,71,43,62,44,64,57,52,49,52,31,34,74,33,70,61,14,48,50,50,38,50,50,26,42,51,58,53,72,64,37,76,72,69,75,87,59,64,54,35,37,26,39,20,78,29,72,48,47,91,48,49,79,46,46,66,54,50,42,43,29,36,48,34,38,85,85,44,94,64,47,72,53,53,72,61,66,62,78,68,68,67,85,110,126,81,71,75,71,68,70,53,40,43,33,40,36,35,18,37,58,63,36,70,55,28,32,44,45,44,62,70,44,48,44,54,27,59,73,54,45,54,44,73,41,41,47,79,41,68,38,30,49,54,64,61,56,94,86,37,34,82,74,34,68,66,25,50,50,44,13,16,39,54,39,38,37,38,72,76,45,53,91,67,26,60,65,40,53,48,51,39,44,73,42,58,92,44,32,79,77,42,42,51,58,29,29,45,76,72,71,44,63,45,65,59,52,48,51,31,35,74,32,70,61,14,49,53,49,38,51,51,24,41,51,57,53,73,64,37,75,72,69,76,84,61,63,54,36,36,27,39,19,78,28,72,47,49,89,48,49,80,46,46,65,54,51,42,44,28,36,48,34,38,86,85,44,95,65,47,73,52,52,72,62,65,62,79,64,68,68,86,108

Nearest PDB structures (foldseek):
  6nwx-assembly1_A  TM=8.783E-01  e=9.083E-14  Mus musculus
  3bck-assembly1_A  TM=7.260E-01  e=6.331E-06  Staphylococcus aureus
  3bd2-assembly1_A  TM=7.790E-01  e=3.037E-05  Staphylococcus aureus
  3bci-assembly1_A  TM=7.840E-01  e=3.980E-05  Staphylococcus aureus
  5cp1-assembly1_A-2  TM=6.019E-01  e=1.368E-02  Deinococcus radiodurans R1 = ATCC 13939 = DSM 20539

Secondary structure (DSSP, 8-state):
--------EEEEEEE-TT-HHHHHIIIIIIHHHHHHSGGGGEEEEEEE--SEETTEETT-HHHHHHHHHHHHHHHHHGGG-HHHHHHHHT-GGGHHHHHHHHHHHTT--HHHHHHHHHSHHHHHHHHHHHHHHHT-SSPP-SSSEEEETTEE-GGGGGGHHHHHHHHT-STT----GGGGG--------/--------EEEEEEE-TT-HHHHHIIIIIIHHHHHHSGGGGEEEEEEE---EETTEETT-HHHHHHHHHHHHHHHHHGGG-HHHHHHHHT-GGGHHHHHHHHHHHTT--HHHHHHHHHSHHHHHHHHHHHHHHHT-SSPP-SSSEEEETTEE-GGGGGGHHHHHHHHT-STT----GGGGG--------